Protein AF-A0A958TNL3-F1 (afdb_monomer_lite)

Sequence (323 aa):
KEVFKDEAEKVKLPSFHIKSTPSLIEEETLVPLTKGLLLKGFELDKQDSTIDLTRTASKMAAVDLTEGRKNEFTPEYKYVDNHVREKFAEYIATLSAEGKVNQVAGRLAAHIRKVDDISHKQIERYIRKILSPLSSEKLTDISAYEGFYAGLIKKKISDLADAYAIDEFSKSLDKGTIVCEPSFSFPVKIQPKNTYQGITKNLYVEEGEMNGFERRVINEVANLDSVVFWHRNLERGKGFLLNGFLNHYPDFIVKMKNGMIVLIETKGDDRDGSDSKKKLKLGKIWQAKAGESKYRYFMVYESDRLEEARTVAELVDILKDMK

pLDDT: mean 88.73, std 13.66, range [30.53, 98.81]

Structure (mmCIF, N/CA/C/O backbone):
data_AF-A0A958TNL3-F1
#
_entry.id   AF-A0A958TNL3-F1
#
loop_
_atom_site.group_PDB
_atom_site.id
_atom_site.type_symbol
_atom_site.label_atom_id
_atom_site.label_alt_id
_atom_site.label_comp_id
_atom_site.label_asym_id
_atom_site.label_entity_id
_atom_site.label_seq_id
_atom_site.pdbx_PDB_ins_code
_atom_site.Cartn_x
_atom_site.Cartn_y
_atom_site.Cartn_z
_atom_site.occupancy
_atom_site.B_iso_or_e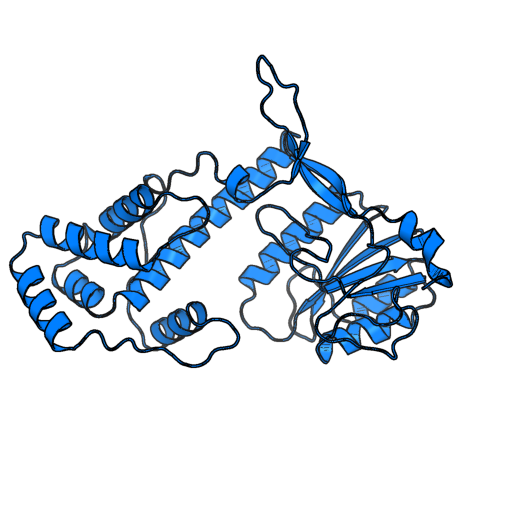quiv
_atom_site.auth_seq_id
_atom_site.auth_comp_id
_atom_site.auth_asym_id
_atom_site.auth_atom_id
_atom_site.pdbx_PDB_model_num
ATOM 1 N N . LYS A 1 1 ? -18.083 -12.191 18.489 1.00 89.56 1 LYS A N 1
ATOM 2 C CA . LYS A 1 1 ? -18.515 -12.772 19.785 1.00 89.56 1 LYS A CA 1
ATOM 3 C C . LYS A 1 1 ? -19.619 -11.885 20.330 1.00 89.56 1 LYS A C 1
ATOM 5 O O . LYS A 1 1 ? -19.517 -10.684 20.116 1.00 89.56 1 LYS A O 1
ATOM 10 N N . GLU A 1 2 ? -20.616 -12.428 21.030 1.00 90.75 2 GLU A N 1
ATOM 11 C CA . GLU A 1 2 ? -21.777 -11.624 21.456 1.00 90.75 2 GLU A CA 1
ATOM 12 C C . GLU A 1 2 ? -21.380 -10.426 22.332 1.00 90.75 2 GLU A C 1
ATOM 14 O O . GLU A 1 2 ? -21.838 -9.318 22.095 1.00 90.75 2 GLU A O 1
ATOM 19 N N . VAL A 1 3 ? -20.408 -10.612 23.233 1.00 95.50 3 VAL A N 1
ATOM 20 C CA . VAL A 1 3 ? -19.873 -9.559 24.122 1.00 95.50 3 VAL A CA 1
ATOM 21 C C . VAL A 1 3 ? -19.340 -8.307 23.404 1.00 95.50 3 VAL A C 1
ATOM 23 O O . VAL A 1 3 ? -19.280 -7.242 24.007 1.00 95.50 3 VAL A O 1
ATOM 26 N N . PHE A 1 4 ? -18.956 -8.407 22.128 1.00 96.38 4 PHE A N 1
ATOM 27 C CA . PHE A 1 4 ? -18.402 -7.284 21.359 1.00 96.38 4 PHE A CA 1
ATOM 28 C C . PHE A 1 4 ? -19.319 -6.802 20.237 1.00 96.38 4 PHE A C 1
ATOM 30 O O . PHE A 1 4 ? -18.938 -5.896 19.501 1.00 96.38 4 PHE A O 1
ATOM 37 N N . LYS A 1 5 ? -20.497 -7.410 20.070 1.00 94.38 5 LYS A N 1
ATOM 38 C CA . LYS A 1 5 ? -21.361 -7.186 18.909 1.00 94.38 5 LYS A CA 1
ATOM 39 C C . LYS A 1 5 ? -21.797 -5.725 18.790 1.00 94.38 5 LYS A C 1
ATOM 41 O O . LYS A 1 5 ? -21.520 -5.103 17.769 1.00 94.38 5 LYS A O 1
ATOM 46 N N . ASP A 1 6 ? -22.355 -5.163 19.860 1.00 95.31 6 ASP A N 1
ATOM 47 C CA . ASP A 1 6 ? -22.842 -3.779 19.880 1.00 95.31 6 ASP A CA 1
ATOM 48 C C . ASP A 1 6 ? -21.721 -2.766 19.611 1.00 95.31 6 ASP A C 1
ATOM 50 O O . ASP A 1 6 ? -21.916 -1.773 18.913 1.00 95.31 6 ASP A O 1
ATOM 54 N N . GLU A 1 7 ? -20.523 -3.011 20.148 1.00 96.06 7 GLU A N 1
ATOM 55 C CA . GLU A 1 7 ? -19.366 -2.149 19.901 1.00 96.06 7 GLU A CA 1
ATOM 56 C C . GLU A 1 7 ? -18.844 -2.293 18.469 1.00 96.06 7 GLU A C 1
ATOM 58 O O . GLU A 1 7 ? -18.491 -1.291 17.850 1.00 96.06 7 GLU A O 1
ATOM 63 N N . ALA A 1 8 ? -18.825 -3.507 17.915 1.00 96.94 8 ALA A N 1
ATOM 64 C CA . ALA A 1 8 ? -18.362 -3.768 16.556 1.00 96.94 8 ALA A CA 1
ATOM 65 C C . ALA A 1 8 ? -19.299 -3.183 15.486 1.00 96.94 8 ALA A C 1
ATOM 67 O O . ALA A 1 8 ? -18.814 -2.645 14.493 1.00 96.94 8 ALA A O 1
ATOM 68 N N . GLU A 1 9 ? -20.619 -3.223 15.692 1.00 96.00 9 GLU A N 1
ATOM 69 C CA . GLU A 1 9 ? -21.611 -2.668 14.756 1.00 96.00 9 GLU A CA 1
ATOM 70 C C . GLU A 1 9 ? -21.495 -1.141 14.596 1.00 96.00 9 GLU A C 1
ATOM 72 O O . GLU A 1 9 ? -21.766 -0.597 13.519 1.00 96.00 9 GLU A O 1
ATOM 77 N N . LYS A 1 10 ? -21.026 -0.449 15.643 1.00 95.44 10 LYS A N 1
ATOM 78 C CA . LYS A 1 10 ? -20.763 1.000 15.634 1.00 95.44 10 LYS A CA 1
ATOM 79 C C . LYS A 1 10 ? -19.488 1.370 14.874 1.00 95.44 10 LYS A C 1
ATOM 81 O O . LYS A 1 10 ? -19.317 2.533 14.507 1.00 95.44 10 LYS A O 1
ATOM 86 N N . VAL A 1 11 ? -18.571 0.424 14.655 1.00 97.25 11 VAL A N 1
ATOM 87 C CA . VAL A 1 11 ? -17.311 0.702 13.959 1.00 97.25 11 VAL A CA 1
ATOM 88 C C . VAL A 1 11 ? -17.557 0.804 12.460 1.00 97.25 11 VAL A C 1
ATOM 90 O O . VAL A 1 11 ? -18.006 -0.144 11.817 1.00 97.25 11 VAL A O 1
ATOM 93 N N . LYS A 1 12 ? -17.190 1.954 11.891 1.00 96.69 12 LYS A N 1
ATOM 94 C CA . LYS A 1 12 ? -17.112 2.160 10.445 1.00 96.69 12 LYS A CA 1
ATOM 95 C C . LYS A 1 12 ? -15.708 2.616 10.091 1.00 96.69 12 LYS A C 1
ATOM 97 O O . LYS A 1 12 ? -15.297 3.686 10.516 1.00 96.69 12 LYS A O 1
ATOM 102 N N . LEU A 1 13 ? -14.967 1.815 9.336 1.00 98.12 13 LEU A N 1
ATOM 103 C CA . LEU A 1 13 ? -13.640 2.212 8.870 1.00 98.12 13 LEU A CA 1
ATOM 104 C C . LEU A 1 13 ? -13.778 2.997 7.559 1.00 98.12 13 LEU A C 1
ATOM 106 O O . LEU A 1 13 ? -14.446 2.511 6.639 1.00 98.12 13 LEU A O 1
ATOM 110 N N . PRO A 1 14 ? -13.193 4.202 7.464 1.00 98.00 14 PRO A N 1
ATOM 111 C CA . PRO A 1 14 ? -13.255 4.992 6.248 1.00 98.00 14 PRO A CA 1
ATOM 112 C C . PRO A 1 14 ? -12.195 4.578 5.232 1.00 98.00 14 PRO A C 1
ATOM 114 O O . PRO A 1 14 ? -11.104 4.155 5.603 1.00 98.00 14 PRO A O 1
ATOM 117 N N . SER A 1 15 ? -12.496 4.740 3.950 1.00 97.62 15 SER A N 1
ATOM 118 C CA . SER A 1 15 ? -11.555 4.535 2.848 1.00 97.62 15 SER A CA 1
ATOM 119 C C . SER A 1 15 ? -11.653 5.683 1.843 1.00 97.62 15 SER A C 1
ATOM 121 O O . SER A 1 15 ? -12.611 6.462 1.846 1.00 97.62 15 SER A O 1
ATOM 123 N N . PHE A 1 16 ? -10.660 5.811 0.966 1.00 98.50 16 PHE A N 1
ATOM 124 C CA . PHE A 1 16 ? -10.631 6.901 -0.001 1.00 98.50 16 PHE A CA 1
ATOM 125 C C . PHE A 1 16 ? -11.584 6.642 -1.167 1.00 98.50 16 PHE A C 1
ATOM 127 O O . PHE A 1 16 ? -11.605 5.557 -1.751 1.00 98.50 16 PHE A O 1
ATOM 134 N N . HIS A 1 17 ? -12.345 7.664 -1.529 1.00 97.81 17 HIS A N 1
ATOM 135 C CA . HIS A 1 17 ? -13.248 7.678 -2.670 1.00 97.81 17 HIS A CA 1
ATOM 136 C C . HIS A 1 17 ? -12.925 8.883 -3.538 1.00 97.81 17 HIS A C 1
ATOM 138 O O . HIS A 1 17 ? -12.464 9.904 -3.033 1.00 97.81 17 HIS A O 1
ATOM 144 N N . ILE A 1 18 ? -13.158 8.764 -4.837 1.00 95.75 18 ILE A N 1
ATOM 145 C CA . ILE A 1 18 ? -13.022 9.867 -5.782 1.00 95.75 18 ILE A CA 1
ATOM 146 C C . ILE A 1 18 ? -14.398 10.238 -6.319 1.00 95.75 18 ILE A C 1
ATOM 148 O O . ILE A 1 18 ? -15.233 9.366 -6.564 1.00 95.75 18 ILE A O 1
ATOM 152 N N . LYS A 1 19 ? -14.628 11.536 -6.486 1.00 93.06 19 LYS A N 1
ATOM 153 C CA . LYS A 1 19 ? -15.828 12.071 -7.124 1.00 93.06 19 LYS A CA 1
ATOM 154 C C . LYS A 1 19 ? -15.839 11.697 -8.604 1.00 93.06 19 LYS A C 1
ATOM 156 O O . LYS A 1 19 ? -14.860 11.940 -9.316 1.00 93.06 19 LYS A O 1
ATOM 161 N N . SER A 1 20 ? -16.914 11.063 -9.062 1.00 85.38 20 SER A N 1
ATOM 162 C CA . SER A 1 20 ? -17.119 10.782 -10.479 1.00 85.38 20 SER A CA 1
ATOM 163 C C . SER A 1 20 ? -17.303 12.090 -11.243 1.00 85.38 20 SER A C 1
ATOM 165 O O . SER A 1 20 ? -17.782 13.085 -10.710 1.00 85.38 20 SER A O 1
ATOM 167 N N . THR A 1 21 ? -16.922 12.108 -12.517 1.00 78.12 21 THR A N 1
ATOM 168 C CA . THR A 1 21 ? -17.261 13.246 -13.372 1.00 78.12 21 THR A CA 1
ATOM 169 C C . THR A 1 21 ? -18.768 13.209 -13.637 1.00 78.12 21 THR A C 1
ATOM 171 O O . THR A 1 21 ? -19.232 12.190 -14.156 1.00 78.12 21 THR A O 1
ATOM 174 N N . PRO A 1 22 ? -19.533 14.261 -13.299 1.00 77.06 22 PRO A N 1
ATOM 175 C CA . PRO A 1 22 ? -20.956 14.300 -13.605 1.00 77.06 22 PRO A CA 1
ATOM 176 C C . PRO A 1 22 ? -21.161 14.288 -15.122 1.00 77.06 22 PRO A C 1
ATOM 178 O O . PRO A 1 22 ? -20.356 14.834 -15.883 1.00 77.06 22 PRO A O 1
ATOM 181 N N . SER A 1 23 ? -22.243 13.663 -15.570 1.00 76.75 23 SER A N 1
ATOM 182 C CA . SER A 1 23 ? -22.656 13.657 -16.972 1.00 76.75 23 SER A CA 1
ATOM 183 C C . SER A 1 23 ? -24.061 14.242 -17.114 1.00 76.75 23 SER A C 1
ATOM 185 O O . SER A 1 23 ? -24.721 14.552 -16.129 1.00 76.75 23 SER A O 1
ATOM 187 N N . LEU A 1 24 ? -24.545 14.385 -18.350 1.00 78.44 24 LEU A N 1
ATOM 188 C CA . LEU A 1 24 ? -25.920 14.831 -18.618 1.00 78.44 24 LEU A CA 1
ATOM 189 C C . LEU A 1 24 ? -26.991 13.894 -18.024 1.00 78.44 24 LEU A C 1
ATOM 191 O O . LEU A 1 24 ? -28.149 14.291 -17.943 1.00 78.44 24 LEU A O 1
ATOM 195 N N . ILE A 1 25 ? -26.621 12.659 -17.665 1.00 81.94 25 ILE A N 1
ATOM 196 C CA . ILE A 1 25 ? -27.543 11.591 -17.247 1.00 81.94 25 ILE A CA 1
ATOM 197 C C . ILE A 1 25 ? -27.256 11.122 -15.809 1.00 81.94 25 ILE A C 1
ATOM 199 O O . ILE A 1 25 ? -28.165 10.656 -15.130 1.00 81.94 25 ILE A O 1
ATOM 203 N N . GLU A 1 26 ? -26.018 11.259 -15.328 1.00 76.12 26 GLU A N 1
ATOM 204 C CA . GLU A 1 26 ? -25.590 10.777 -14.010 1.00 76.12 26 GLU A CA 1
ATOM 205 C C . GLU A 1 26 ? -25.019 11.916 -13.165 1.00 76.12 26 GLU A C 1
ATOM 207 O O . GLU A 1 26 ? -24.109 12.633 -13.596 1.00 76.12 26 GLU A O 1
ATOM 212 N N . GLU A 1 27 ? -25.537 12.049 -11.945 1.00 82.12 27 GLU A N 1
ATOM 213 C CA . GLU A 1 27 ? -25.019 12.973 -10.938 1.00 82.12 27 GLU A CA 1
ATOM 214 C C . GLU A 1 27 ? -23.630 12.540 -10.432 1.00 82.12 27 GLU A C 1
ATOM 216 O O . GLU A 1 27 ? -23.196 11.397 -10.602 1.00 82.12 27 GLU A O 1
ATOM 221 N N . GLU A 1 28 ? -22.906 13.471 -9.806 1.00 84.56 28 GLU A N 1
ATOM 222 C CA . GLU A 1 28 ? -21.629 13.169 -9.157 1.00 84.56 28 GLU A CA 1
ATOM 223 C C . GLU A 1 28 ? -21.843 12.148 -8.028 1.00 84.56 28 GLU A C 1
ATOM 225 O O . GLU A 1 28 ? -22.637 12.355 -7.112 1.00 84.56 28 GLU A O 1
ATOM 230 N N . THR A 1 29 ? -21.103 11.043 -8.079 1.00 89.75 29 THR A N 1
ATOM 231 C CA . THR A 1 29 ? -21.119 9.988 -7.064 1.00 89.75 29 THR A CA 1
ATOM 232 C C . THR A 1 29 ? -19.714 9.729 -6.542 1.00 89.75 29 THR A C 1
ATOM 234 O O . THR A 1 29 ? -18.711 10.056 -7.178 1.00 89.75 29 THR A O 1
ATOM 237 N N . LEU A 1 30 ? -19.622 9.129 -5.358 1.00 93.25 30 LEU A N 1
ATOM 238 C CA . LEU A 1 30 ? -18.351 8.697 -4.791 1.00 93.25 30 LEU A CA 1
ATOM 239 C C . LEU A 1 30 ? -18.073 7.253 -5.187 1.00 93.25 30 LEU A C 1
ATOM 241 O O . LEU A 1 30 ? -18.811 6.343 -4.811 1.00 93.25 30 LEU A O 1
ATOM 245 N N . VAL A 1 31 ? -16.973 7.036 -5.904 1.00 94.31 31 VAL A N 1
ATOM 246 C CA . VAL A 1 31 ? -16.512 5.693 -6.270 1.00 94.31 31 VAL A CA 1
ATOM 247 C C . VAL A 1 31 ? -15.247 5.332 -5.490 1.00 94.31 31 VAL A C 1
ATOM 249 O O . VAL A 1 31 ? -14.398 6.205 -5.282 1.00 94.31 31 VAL A O 1
ATOM 252 N N . PRO A 1 32 ? -15.073 4.069 -5.047 1.00 95.69 32 PRO A N 1
ATOM 253 C CA . PRO A 1 32 ? -13.859 3.651 -4.355 1.00 95.69 32 PRO A CA 1
ATOM 254 C C . PRO A 1 32 ? -12.614 3.958 -5.186 1.00 95.69 32 PRO A C 1
ATOM 256 O O . PRO A 1 32 ? -12.517 3.582 -6.357 1.00 95.69 32 PRO A O 1
ATOM 259 N N . LEU A 1 33 ? -11.646 4.641 -4.576 1.00 96.75 33 LEU A N 1
ATOM 260 C CA . LEU A 1 33 ? -10.418 5.008 -5.262 1.00 96.75 33 LEU A CA 1
ATOM 261 C C . LEU A 1 33 ? -9.609 3.755 -5.623 1.00 96.75 33 LEU A C 1
ATOM 263 O O . LEU A 1 33 ? -9.364 2.888 -4.780 1.00 96.75 33 LEU A O 1
ATOM 267 N N . THR A 1 34 ? -9.136 3.703 -6.866 1.00 94.50 34 THR A N 1
ATOM 268 C CA . THR A 1 34 ? -8.166 2.714 -7.338 1.00 94.50 34 THR A CA 1
ATOM 269 C C . THR A 1 34 ? -6.950 3.425 -7.920 1.00 94.50 34 THR A C 1
ATOM 271 O O . THR A 1 34 ? -7.056 4.544 -8.426 1.00 94.50 34 THR A O 1
ATOM 274 N N . LYS A 1 35 ? -5.788 2.762 -7.905 1.00 92.75 35 LYS A N 1
ATOM 275 C CA . LYS A 1 35 ? -4.565 3.305 -8.516 1.00 92.75 35 LYS A CA 1
ATOM 276 C C . LYS A 1 35 ? -4.758 3.629 -10.004 1.00 92.75 35 LYS A C 1
ATOM 278 O O . LYS A 1 35 ? -4.252 4.639 -10.473 1.00 92.75 35 LYS A O 1
ATOM 283 N N . GLY A 1 36 ? -5.559 2.841 -10.723 1.00 92.62 36 GLY A N 1
ATOM 284 C CA . GLY A 1 36 ? -5.917 3.106 -12.119 1.00 92.62 36 GLY A CA 1
ATOM 285 C C . GLY A 1 36 ? -6.557 4.475 -12.348 1.00 92.62 36 GLY A C 1
ATOM 286 O O . GLY A 1 36 ? -6.238 5.157 -13.319 1.00 92.62 36 GLY A O 1
ATOM 287 N N . LEU A 1 37 ? -7.406 4.927 -11.418 1.00 93.62 37 LEU A N 1
ATOM 288 C CA . L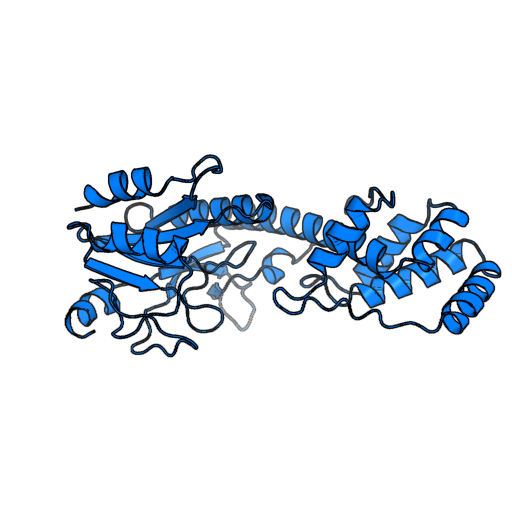EU A 1 37 ? -8.021 6.257 -11.488 1.00 93.62 37 LEU A CA 1
ATOM 289 C C . LEU A 1 37 ? -6.990 7.379 -11.306 1.00 93.62 37 LEU A C 1
ATOM 291 O O . LEU A 1 37 ? -7.127 8.416 -11.946 1.00 93.62 37 LEU A O 1
ATOM 295 N N . LEU A 1 38 ? -5.951 7.152 -10.497 1.00 95.31 38 LEU A N 1
ATOM 296 C CA . LEU A 1 38 ? -4.838 8.090 -10.304 1.00 95.31 38 LEU A CA 1
ATOM 297 C C . LEU A 1 38 ? -3.872 8.122 -11.488 1.00 95.31 38 LEU A C 1
ATOM 299 O O . LEU A 1 38 ? -3.162 9.101 -11.656 1.00 95.31 38 LEU A O 1
ATOM 303 N N . LEU A 1 39 ? -3.833 7.067 -12.302 1.00 94.62 39 LEU A N 1
ATOM 304 C CA . LEU A 1 39 ? -2.994 6.992 -13.500 1.00 94.62 39 LEU A CA 1
ATOM 305 C C . LEU A 1 39 ? -3.691 7.553 -14.752 1.00 94.62 39 LEU A C 1
ATOM 307 O O . LEU A 1 39 ? -3.119 7.511 -15.844 1.00 94.62 39 LEU A O 1
ATOM 311 N N . LYS A 1 40 ? -4.909 8.101 -14.630 1.00 90.75 40 LYS A N 1
ATOM 312 C CA . LYS A 1 40 ? -5.575 8.799 -15.738 1.00 90.75 40 LYS A CA 1
ATOM 313 C C . LYS A 1 40 ? -4.735 10.009 -16.160 1.00 90.75 40 LYS A C 1
ATOM 315 O O . LYS A 1 40 ? -4.600 10.963 -15.409 1.00 90.75 40 LYS A O 1
ATOM 320 N N . GLY A 1 41 ? -4.198 9.967 -17.379 1.00 89.44 41 GLY A N 1
ATOM 321 C CA . GLY A 1 41 ? -3.303 11.006 -17.904 1.00 89.44 41 GLY A CA 1
ATOM 322 C C . GLY A 1 41 ? -1.812 10.710 -17.720 1.00 89.44 41 GLY A C 1
ATOM 323 O O . GLY A 1 41 ? -0.984 11.496 -18.174 1.00 89.44 41 GLY A O 1
ATOM 324 N N . PHE A 1 42 ? -1.446 9.570 -17.125 1.00 94.94 42 PHE A N 1
ATOM 325 C CA . PHE A 1 42 ? -0.055 9.134 -17.085 1.00 94.94 42 PHE A CA 1
ATOM 326 C C . PHE A 1 42 ? 0.436 8.757 -18.492 1.00 94.94 42 PHE A C 1
ATOM 328 O O . PHE A 1 42 ? 0.006 7.773 -19.100 1.00 94.94 42 PHE A O 1
ATOM 335 N N . GLU A 1 43 ? 1.369 9.547 -19.016 1.00 93.62 43 GLU A N 1
ATOM 336 C CA . GLU A 1 43 ? 1.974 9.334 -20.328 1.00 93.62 43 GLU A CA 1
ATOM 337 C C . GLU A 1 43 ? 3.410 8.838 -20.175 1.00 93.62 43 GLU A C 1
ATOM 339 O O . GLU A 1 43 ? 4.332 9.626 -19.946 1.00 93.62 43 GLU A O 1
ATOM 344 N N . LEU A 1 44 ? 3.601 7.525 -20.339 1.00 93.94 44 LEU A N 1
ATOM 345 C CA . LEU A 1 44 ? 4.906 6.879 -20.174 1.00 93.94 44 LEU A CA 1
ATOM 346 C C . LEU A 1 44 ? 5.973 7.430 -21.143 1.00 93.94 44 LEU A C 1
ATOM 348 O O . LEU A 1 44 ? 7.124 7.607 -20.759 1.00 93.94 44 LEU A O 1
ATOM 352 N N . ASP A 1 45 ? 5.589 7.783 -22.373 1.00 90.88 45 ASP A N 1
ATOM 353 C CA . ASP A 1 45 ? 6.508 8.314 -23.396 1.00 90.88 45 ASP A CA 1
ATOM 354 C C . ASP A 1 45 ? 7.172 9.646 -22.983 1.00 90.88 45 ASP A C 1
ATOM 356 O O . ASP A 1 45 ? 8.301 9.945 -23.396 1.00 90.88 45 ASP A O 1
ATOM 360 N N . LYS A 1 46 ? 6.488 10.429 -22.135 1.00 93.06 46 LYS A N 1
ATOM 361 C CA . LYS A 1 46 ? 6.968 11.717 -21.607 1.00 93.06 46 LYS A CA 1
ATOM 362 C C . LYS A 1 46 ? 7.847 11.568 -20.366 1.00 93.06 46 LYS A C 1
ATOM 364 O O . LYS A 1 46 ? 8.425 12.554 -19.920 1.00 93.06 46 LYS A O 1
ATOM 369 N N . GLN A 1 47 ? 7.964 10.362 -19.816 1.00 95.12 47 GLN A N 1
ATOM 370 C CA . GLN A 1 47 ? 8.773 10.112 -18.630 1.00 95.12 47 GLN A CA 1
ATOM 371 C C . GLN A 1 47 ? 10.258 9.946 -18.975 1.00 95.12 47 GLN A C 1
ATOM 373 O O . GLN A 1 47 ? 10.643 9.689 -20.127 1.00 95.12 47 GLN A O 1
ATOM 378 N N . ASP A 1 48 ? 11.091 10.069 -17.941 1.00 94.94 48 ASP A N 1
ATOM 379 C CA . ASP A 1 48 ? 12.515 9.757 -18.010 1.00 94.94 48 ASP A CA 1
ATOM 380 C C . ASP A 1 48 ? 12.725 8.307 -18.466 1.00 94.94 48 ASP A C 1
ATOM 382 O O . ASP A 1 48 ? 12.150 7.379 -17.899 1.00 94.94 48 ASP A O 1
ATOM 386 N N . SER A 1 49 ? 13.557 8.119 -19.488 1.00 94.06 49 SER A N 1
ATOM 387 C CA . SER A 1 49 ? 13.923 6.813 -20.052 1.00 94.06 49 SER A CA 1
ATOM 388 C C . SER A 1 49 ? 15.341 6.383 -19.677 1.00 94.06 49 SER A C 1
ATOM 390 O O . SER A 1 49 ? 15.852 5.409 -20.224 1.00 94.06 49 SER A O 1
ATOM 392 N N . THR A 1 50 ? 15.993 7.095 -18.758 1.00 94.31 50 THR A N 1
ATOM 393 C CA . THR A 1 50 ? 17.331 6.743 -18.286 1.00 94.31 50 THR A CA 1
ATOM 394 C C . THR A 1 50 ? 17.251 5.549 -17.337 1.00 94.31 50 THR A C 1
ATOM 396 O O . THR A 1 50 ? 16.541 5.572 -16.322 1.00 94.31 50 THR A O 1
ATOM 399 N N . ILE A 1 51 ? 17.979 4.483 -17.670 1.00 94.19 51 ILE A N 1
ATOM 400 C CA . ILE A 1 51 ? 18.013 3.240 -16.899 1.00 94.19 51 ILE A CA 1
ATOM 401 C C . ILE A 1 51 ? 19.404 2.599 -16.959 1.00 94.19 51 ILE A C 1
ATOM 403 O O . ILE A 1 51 ? 20.031 2.529 -18.014 1.00 94.19 51 ILE A O 1
ATOM 407 N N . ASP A 1 52 ? 19.882 2.118 -15.811 1.00 92.62 52 ASP A N 1
ATOM 408 C CA . ASP A 1 52 ? 21.136 1.373 -15.716 1.00 92.62 52 ASP A CA 1
ATOM 409 C C . ASP A 1 52 ? 20.922 -0.094 -16.125 1.00 92.62 52 ASP A C 1
ATOM 411 O O . ASP A 1 52 ? 20.418 -0.915 -15.354 1.00 92.62 52 ASP A O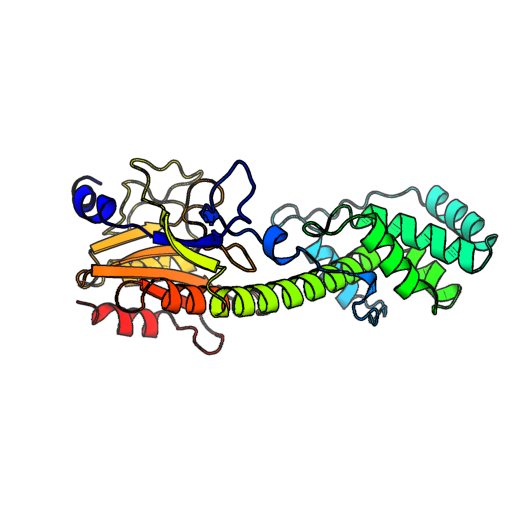 1
ATOM 415 N N . LEU A 1 53 ? 21.343 -0.414 -17.350 1.00 92.38 53 LEU A N 1
ATOM 416 C CA . LEU A 1 53 ? 21.258 -1.746 -17.959 1.00 92.38 53 LEU A CA 1
ATOM 417 C C . LEU A 1 53 ? 22.498 -2.618 -17.683 1.00 92.38 53 LEU A C 1
ATOM 419 O O . LEU A 1 53 ? 22.725 -3.626 -18.368 1.00 92.38 53 LEU A O 1
ATOM 423 N N . THR A 1 54 ? 23.325 -2.253 -16.701 1.00 90.12 54 THR A N 1
ATOM 424 C CA . THR A 1 54 ? 24.477 -3.061 -16.287 1.00 90.12 54 THR A CA 1
ATOM 425 C C . THR A 1 54 ? 24.000 -4.375 -15.677 1.00 90.12 54 THR A C 1
ATOM 427 O O . THR A 1 54 ? 23.222 -4.382 -14.718 1.00 90.12 54 THR A O 1
ATOM 430 N N . ARG A 1 55 ? 24.492 -5.491 -16.222 1.00 88.25 55 ARG A N 1
ATOM 431 C CA . ARG A 1 55 ? 24.181 -6.845 -15.758 1.00 88.25 55 ARG A CA 1
ATOM 432 C C . ARG A 1 55 ? 25.252 -7.310 -14.780 1.00 88.25 55 ARG A C 1
ATOM 434 O O . ARG A 1 55 ? 26.404 -7.489 -15.156 1.00 88.25 55 ARG A O 1
ATOM 441 N N . THR A 1 56 ? 24.860 -7.510 -13.527 1.00 85.81 56 THR A N 1
ATOM 442 C CA . THR A 1 56 ? 25.698 -8.113 -12.482 1.00 85.81 56 THR A CA 1
ATOM 443 C C . THR A 1 56 ? 24.977 -9.324 -11.906 1.00 85.81 56 THR A C 1
ATOM 445 O O . THR A 1 56 ? 23.745 -9.362 -11.902 1.00 85.81 56 THR A O 1
ATOM 448 N N . ALA A 1 57 ? 25.721 -10.294 -11.368 1.00 79.88 57 ALA A N 1
ATOM 449 C CA . ALA A 1 57 ? 25.127 -11.468 -10.722 1.00 79.88 57 ALA A CA 1
ATOM 450 C C . ALA A 1 57 ? 24.146 -11.077 -9.599 1.00 79.88 57 ALA A C 1
ATOM 452 O O . ALA A 1 57 ? 23.069 -11.653 -9.485 1.00 79.88 57 ALA A O 1
ATOM 453 N N . SER A 1 58 ? 24.476 -10.035 -8.826 1.00 78.81 58 SER A N 1
ATOM 454 C CA . SER A 1 58 ? 23.614 -9.507 -7.763 1.00 78.81 58 SER A CA 1
ATOM 455 C C . SER A 1 58 ? 22.284 -8.954 -8.281 1.00 78.81 58 SER A C 1
ATOM 457 O O . SER A 1 58 ? 21.241 -9.232 -7.695 1.00 78.81 58 SER A O 1
ATOM 459 N N . LYS A 1 59 ? 22.291 -8.200 -9.388 1.00 79.62 59 LYS A N 1
ATOM 460 C CA . LYS A 1 59 ? 21.063 -7.666 -9.990 1.00 79.62 59 LYS A CA 1
ATOM 461 C C . LYS A 1 59 ? 20.224 -8.761 -10.637 1.00 79.62 59 LYS A C 1
ATOM 463 O O . LYS A 1 59 ? 19.005 -8.702 -10.539 1.00 79.62 59 LYS A O 1
ATOM 468 N N . MET A 1 60 ? 20.861 -9.740 -11.280 1.00 78.31 60 MET A N 1
ATOM 469 C CA . MET A 1 60 ? 20.156 -10.887 -11.858 1.00 78.31 60 MET A CA 1
ATOM 470 C C . MET A 1 60 ? 19.406 -11.657 -10.769 1.00 78.31 60 MET A C 1
ATOM 472 O O . MET A 1 60 ? 18.192 -11.797 -10.859 1.00 78.31 60 MET A O 1
ATOM 476 N N . ALA A 1 61 ? 20.093 -11.995 -9.673 1.00 74.75 61 ALA A N 1
ATOM 477 C CA . ALA A 1 61 ? 19.468 -12.637 -8.519 1.00 74.75 61 ALA A CA 1
ATOM 478 C C . ALA A 1 61 ? 18.322 -11.797 -7.921 1.00 74.75 61 ALA A C 1
ATOM 480 O O . ALA A 1 61 ? 17.280 -12.338 -7.563 1.00 74.75 61 ALA A O 1
ATOM 481 N N . ALA A 1 62 ? 18.485 -10.471 -7.833 1.00 76.06 62 ALA A N 1
ATOM 482 C CA . ALA A 1 62 ? 17.439 -9.584 -7.326 1.00 76.06 62 ALA A CA 1
ATOM 483 C C . ALA A 1 62 ? 16.178 -9.577 -8.209 1.00 76.06 62 ALA A C 1
ATOM 485 O O . ALA A 1 62 ? 15.073 -9.598 -7.677 1.00 76.06 62 ALA A O 1
ATOM 486 N N . VAL A 1 63 ? 16.323 -9.565 -9.538 1.00 75.44 63 VAL A N 1
ATOM 487 C CA . VAL A 1 63 ? 15.176 -9.612 -10.461 1.00 75.44 63 VAL A CA 1
ATOM 488 C C . VAL A 1 63 ? 14.480 -10.972 -10.399 1.00 75.44 63 VAL A C 1
ATOM 490 O O . VAL A 1 63 ? 13.253 -11.013 -10.299 1.00 75.44 63 VAL A O 1
ATOM 493 N N . ASP A 1 64 ? 15.240 -12.067 -10.353 1.00 68.12 64 ASP A N 1
ATOM 494 C CA . ASP A 1 64 ? 14.683 -13.422 -10.266 1.00 68.12 64 ASP A CA 1
ATOM 495 C C . ASP A 1 64 ? 13.829 -13.603 -8.996 1.00 68.12 64 ASP A C 1
ATOM 497 O O . ASP A 1 64 ? 12.731 -14.162 -9.048 1.00 68.12 64 ASP A O 1
ATOM 501 N N . LEU A 1 65 ? 14.274 -13.043 -7.862 1.00 64.88 65 LEU A N 1
ATOM 502 C CA . LEU A 1 65 ? 13.500 -13.030 -6.612 1.00 64.88 65 LEU A CA 1
ATOM 503 C C . LEU A 1 65 ? 12.188 -12.234 -6.717 1.00 64.88 65 LEU A C 1
ATOM 505 O O . LEU A 1 65 ? 11.232 -12.549 -6.013 1.00 64.88 65 LEU A O 1
ATOM 509 N N . THR A 1 66 ? 12.127 -11.206 -7.569 1.00 61.38 66 THR A N 1
ATOM 510 C CA . THR A 1 66 ? 10.914 -10.389 -7.757 1.00 61.38 66 THR A CA 1
ATOM 511 C C . THR A 1 66 ? 9.907 -10.991 -8.738 1.00 61.38 66 THR A C 1
ATOM 513 O O . THR A 1 66 ? 8.717 -10.685 -8.640 1.00 61.38 66 THR A O 1
ATOM 516 N N . GLU A 1 67 ? 10.347 -11.840 -9.674 1.00 56.94 67 GLU A N 1
ATOM 517 C CA . GLU A 1 67 ? 9.457 -12.525 -10.624 1.00 56.94 67 GLU A CA 1
ATOM 518 C C . GLU A 1 67 ? 8.924 -13.867 -10.093 1.00 56.94 67 GLU A C 1
ATOM 520 O O . GLU A 1 67 ? 7.847 -14.306 -10.511 1.00 56.94 67 GLU A O 1
ATOM 525 N N . GLY A 1 68 ? 9.615 -14.489 -9.130 1.00 46.75 68 GLY A N 1
ATOM 526 C CA . GLY A 1 68 ? 9.116 -15.657 -8.407 1.00 46.75 68 GLY A CA 1
ATOM 527 C C . GLY A 1 68 ? 7.893 -15.316 -7.549 1.00 46.75 68 GLY A C 1
ATOM 528 O O . GLY A 1 68 ? 7.921 -14.413 -6.711 1.00 46.75 68 GLY A O 1
ATOM 529 N N . ARG A 1 69 ? 6.783 -16.047 -7.723 1.00 41.44 69 ARG A N 1
ATOM 530 C CA . ARG A 1 69 ? 5.650 -15.973 -6.787 1.00 41.44 69 ARG A CA 1
ATOM 531 C C . ARG A 1 69 ? 6.165 -16.318 -5.391 1.00 41.44 69 ARG A C 1
ATOM 533 O O . ARG A 1 69 ? 6.839 -17.329 -5.234 1.00 41.44 69 ARG A O 1
ATOM 540 N N . LYS A 1 70 ? 5.778 -15.520 -4.388 1.00 42.00 70 LYS A N 1
ATOM 541 C CA . LYS A 1 70 ? 6.199 -15.578 -2.970 1.00 42.00 70 LYS A CA 1
ATOM 542 C C . LYS A 1 70 ? 6.197 -16.959 -2.273 1.00 42.00 70 LYS A C 1
ATOM 544 O O . LYS A 1 70 ? 6.617 -17.000 -1.130 1.00 42.00 70 LYS A O 1
ATOM 549 N N . ASN A 1 71 ? 5.753 -18.054 -2.900 1.00 36.25 71 ASN A N 1
ATOM 550 C CA . ASN A 1 71 ? 5.757 -19.411 -2.332 1.00 36.25 71 ASN A CA 1
ATOM 551 C C . ASN A 1 71 ? 6.054 -20.551 -3.335 1.00 36.25 71 ASN A C 1
ATOM 553 O O . ASN A 1 71 ? 5.829 -21.713 -3.014 1.00 36.25 71 ASN A O 1
ATOM 557 N N . GLU A 1 72 ? 6.587 -20.265 -4.523 1.00 35.59 72 GLU A N 1
ATOM 558 C CA . GLU A 1 72 ? 7.083 -21.303 -5.441 1.00 35.59 72 GLU A CA 1
ATOM 559 C C . GLU A 1 72 ? 8.532 -20.967 -5.797 1.00 35.59 72 GLU A C 1
ATOM 561 O O . GLU A 1 72 ? 8.820 -20.334 -6.810 1.00 35.59 72 GLU A O 1
ATOM 566 N N . PHE A 1 73 ? 9.467 -21.367 -4.928 1.00 40.56 73 PHE A N 1
ATOM 567 C CA . PHE A 1 73 ? 10.890 -21.413 -5.270 1.00 40.56 73 PHE A CA 1
ATOM 568 C C . PHE A 1 73 ? 11.125 -22.579 -6.226 1.00 40.56 73 PHE A C 1
ATOM 570 O O . PHE A 1 73 ? 11.667 -23.626 -5.883 1.00 40.56 73 PHE A O 1
ATOM 577 N N . THR A 1 74 ? 10.683 -22.402 -7.458 1.00 30.53 74 THR A N 1
ATOM 578 C CA . THR A 1 74 ? 11.225 -23.140 -8.584 1.00 30.53 74 THR A CA 1
ATOM 579 C C . THR A 1 74 ? 11.356 -22.114 -9.692 1.00 30.53 74 THR A C 1
ATOM 581 O O . THR A 1 74 ? 10.340 -21.698 -10.248 1.00 30.53 74 THR A O 1
ATOM 584 N N . PRO A 1 75 ? 12.573 -21.626 -9.987 1.00 37.38 75 PRO A N 1
ATOM 585 C CA . PRO A 1 75 ? 12.783 -20.927 -11.234 1.00 37.38 75 PRO A CA 1
ATOM 586 C C . PRO A 1 75 ? 12.407 -21.921 -12.331 1.00 37.38 75 PRO A C 1
ATOM 588 O O . PRO A 1 75 ? 13.158 -22.854 -12.618 1.00 37.38 75 PRO A O 1
ATOM 591 N N . GLU A 1 76 ? 11.211 -21.778 -12.907 1.00 31.30 76 GLU A N 1
ATOM 592 C CA . GLU A 1 76 ? 10.899 -22.405 -14.180 1.00 31.30 76 GLU A CA 1
ATOM 593 C C . GLU A 1 76 ? 11.799 -21.718 -15.203 1.00 31.30 76 GLU A C 1
ATOM 595 O O . GLU A 1 76 ? 11.417 -20.766 -15.885 1.00 31.30 76 GLU A O 1
ATOM 600 N N . TYR A 1 77 ? 13.029 -22.220 -15.316 1.00 38.56 77 TYR A N 1
ATOM 601 C CA . TYR A 1 77 ? 13.774 -22.141 -16.550 1.00 38.56 77 TYR A CA 1
ATOM 602 C C . TYR A 1 77 ? 12.910 -22.858 -17.581 1.00 38.56 77 TYR A C 1
ATOM 604 O O . TYR A 1 77 ? 13.065 -24.051 -17.835 1.00 38.56 77 TYR A O 1
ATOM 612 N N . LYS A 1 78 ? 11.968 -22.137 -18.195 1.00 36.22 78 LYS A N 1
ATOM 613 C CA . LYS A 1 78 ? 11.551 -22.500 -19.537 1.00 36.22 78 LYS A CA 1
ATOM 614 C C . LYS A 1 78 ? 12.824 -22.405 -20.350 1.00 36.22 78 LYS A C 1
ATOM 616 O O . LYS A 1 78 ? 13.258 -21.316 -20.726 1.00 36.22 78 LYS A O 1
ATOM 621 N N . TYR A 1 79 ? 13.455 -23.560 -20.537 1.00 39.88 79 TYR A N 1
ATOM 622 C CA . TYR A 1 79 ? 14.426 -23.790 -21.579 1.00 39.88 79 TYR A CA 1
ATOM 623 C C . TYR A 1 79 ? 13.698 -23.455 -22.876 1.00 39.88 79 TYR A C 1
ATOM 625 O O . TYR A 1 79 ? 13.051 -24.292 -23.495 1.00 39.88 79 TYR A O 1
ATOM 633 N N . VAL A 1 80 ? 13.730 -22.177 -23.252 1.00 50.94 80 VAL A N 1
ATOM 634 C CA . VAL A 1 80 ? 13.666 -21.828 -24.657 1.00 50.94 80 VAL A CA 1
ATOM 635 C C . VAL A 1 80 ? 14.847 -22.579 -25.238 1.00 50.94 80 VAL A C 1
ATOM 637 O O . VAL A 1 80 ? 15.984 -22.314 -24.842 1.00 50.94 80 VAL A O 1
ATOM 640 N N . ASP A 1 81 ? 14.536 -23.588 -26.046 1.00 57.44 81 ASP A N 1
ATOM 641 C CA . ASP A 1 81 ? 15.504 -24.460 -26.694 1.00 57.44 81 ASP A CA 1
ATOM 642 C C . ASP A 1 81 ? 16.679 -23.607 -27.197 1.00 57.44 81 ASP A C 1
ATOM 644 O O . ASP A 1 81 ? 16.467 -22.590 -27.869 1.00 57.44 81 ASP A O 1
ATOM 648 N N . ASN A 1 82 ? 17.908 -23.958 -26.806 1.00 60.03 82 ASN A N 1
ATOM 649 C CA . ASN A 1 82 ? 19.099 -23.183 -27.160 1.00 60.03 82 ASN A CA 1
ATOM 650 C C . ASN A 1 82 ? 19.197 -22.989 -28.682 1.00 60.03 82 ASN A C 1
ATOM 652 O O . ASN A 1 82 ? 19.605 -21.922 -29.133 1.00 60.03 82 ASN A O 1
ATOM 656 N N . HIS A 1 83 ? 18.678 -23.941 -29.464 1.00 60.72 83 HIS A N 1
ATOM 657 C CA . HIS A 1 83 ? 18.580 -23.848 -30.920 1.00 60.72 83 HIS A CA 1
ATOM 658 C C . HIS A 1 83 ? 17.672 -22.707 -31.405 1.00 60.72 83 HIS A C 1
ATOM 660 O O . HIS A 1 83 ? 17.948 -22.050 -32.407 1.00 60.72 83 HIS A O 1
ATOM 666 N N . VAL A 1 84 ? 16.578 -22.431 -30.689 1.00 64.75 84 VAL A N 1
ATOM 667 C CA . VAL A 1 84 ? 15.667 -21.314 -30.991 1.00 64.75 84 VAL A CA 1
ATOM 668 C C . VAL A 1 84 ? 16.324 -19.980 -30.643 1.00 64.75 84 VAL A C 1
ATOM 670 O O . VAL A 1 84 ? 16.136 -19.000 -31.363 1.00 64.75 84 VAL A O 1
ATOM 673 N N . ARG A 1 85 ? 17.122 -19.933 -29.569 1.00 64.75 85 ARG A N 1
ATOM 674 C CA . ARG A 1 85 ? 17.893 -18.737 -29.198 1.00 64.75 85 ARG A CA 1
ATOM 675 C C . ARG A 1 85 ? 18.988 -18.424 -30.213 1.00 64.75 85 ARG A C 1
ATOM 677 O O . ARG A 1 85 ? 19.096 -17.272 -30.620 1.00 64.75 85 ARG A O 1
ATOM 684 N N . GLU A 1 86 ? 19.748 -19.426 -30.645 1.00 68.19 86 GLU A N 1
ATOM 685 C CA . GLU A 1 86 ? 20.828 -19.270 -31.628 1.00 68.19 86 GLU A CA 1
ATOM 686 C C . GLU A 1 86 ? 20.290 -18.816 -32.987 1.00 68.19 86 GLU A C 1
ATOM 688 O O . GLU A 1 86 ? 20.700 -17.771 -33.488 1.00 68.19 86 GLU A O 1
ATOM 693 N N . LYS A 1 87 ? 19.269 -19.497 -33.524 1.00 71.75 87 LYS A N 1
ATOM 694 C CA . LYS A 1 87 ? 18.619 -19.082 -34.780 1.00 71.75 87 LYS A CA 1
ATOM 695 C C . LYS A 1 87 ? 18.013 -17.686 -34.711 1.00 71.75 87 LYS A C 1
ATOM 697 O O . LYS A 1 87 ? 17.996 -16.955 -35.701 1.00 71.75 87 LYS A O 1
ATOM 702 N N . PHE A 1 88 ? 17.490 -17.301 -33.550 1.00 69.56 88 PHE A N 1
ATOM 703 C CA . PHE A 1 88 ? 16.973 -15.954 -33.363 1.00 69.56 88 PHE A CA 1
ATOM 704 C C . PHE A 1 88 ? 18.095 -14.915 -33.304 1.00 69.56 88 PHE A C 1
ATOM 706 O O . PHE A 1 88 ? 17.958 -13.850 -33.901 1.00 69.56 88 PHE A O 1
ATOM 713 N N . ALA A 1 89 ? 19.207 -15.216 -32.633 1.00 70.44 89 ALA A N 1
ATOM 714 C CA . ALA A 1 89 ? 20.377 -14.344 -32.607 1.00 70.44 89 ALA A CA 1
ATOM 715 C C . ALA A 1 89 ? 20.947 -14.133 -34.021 1.00 70.44 89 ALA A C 1
ATOM 717 O O . ALA A 1 89 ? 21.235 -12.995 -34.396 1.00 70.44 89 ALA A O 1
ATOM 718 N N . GLU A 1 90 ? 21.017 -15.194 -34.830 1.00 74.81 90 GLU A N 1
ATOM 719 C CA . GLU A 1 90 ? 21.396 -15.127 -36.246 1.00 74.81 90 GLU A CA 1
ATOM 720 C C . GLU A 1 90 ? 20.434 -14.244 -37.053 1.00 74.81 90 GLU A C 1
ATOM 722 O O . GLU A 1 90 ? 20.876 -13.334 -37.752 1.00 74.81 90 GLU A O 1
ATOM 727 N N . TYR A 1 91 ? 19.117 -14.433 -36.907 1.00 77.81 91 TYR A N 1
ATOM 728 C CA . TYR A 1 91 ? 18.110 -13.593 -37.565 1.00 77.81 91 TYR A CA 1
ATOM 729 C C . TYR A 1 91 ? 18.242 -12.114 -37.176 1.00 77.81 91 TYR A C 1
ATOM 731 O O . TYR A 1 91 ? 18.311 -11.251 -38.051 1.00 77.81 91 TYR A O 1
ATOM 739 N N . ILE A 1 92 ? 18.343 -11.806 -35.880 1.00 72.38 92 ILE A N 1
ATOM 740 C CA . ILE A 1 92 ? 18.520 -10.433 -35.389 1.00 72.38 92 ILE A CA 1
ATOM 741 C C . ILE A 1 92 ? 19.798 -9.811 -35.950 1.00 72.38 92 ILE A C 1
ATOM 743 O O . ILE A 1 92 ? 19.780 -8.636 -36.317 1.00 72.38 92 ILE A O 1
ATOM 747 N N . ALA A 1 93 ? 20.889 -10.574 -36.069 1.00 74.69 93 ALA A N 1
ATOM 748 C CA . ALA A 1 93 ? 22.151 -10.079 -36.613 1.00 74.69 93 ALA A CA 1
ATOM 749 C C . ALA A 1 93 ? 22.015 -9.539 -38.051 1.00 74.69 93 ALA A C 1
ATOM 751 O O . ALA A 1 93 ? 22.717 -8.585 -38.388 1.00 74.69 93 ALA A O 1
ATOM 752 N N . THR A 1 94 ? 21.079 -10.076 -38.847 1.00 81.75 94 THR A N 1
ATOM 753 C CA . THR A 1 94 ? 20.806 -9.645 -40.235 1.00 81.75 94 THR A CA 1
ATOM 754 C C . THR A 1 94 ? 19.972 -8.366 -40.358 1.00 81.75 94 THR A C 1
ATOM 756 O O . THR A 1 94 ? 19.899 -7.782 -41.439 1.00 81.75 94 THR A O 1
ATOM 759 N N . LEU A 1 95 ? 19.337 -7.908 -39.275 1.00 83.25 95 LEU A N 1
ATOM 760 C CA . LEU A 1 95 ? 18.446 -6.749 -39.311 1.00 83.25 95 LEU A CA 1
ATOM 761 C C . LEU A 1 95 ? 19.212 -5.420 -39.284 1.00 83.25 95 LEU A C 1
ATOM 763 O O . LEU A 1 95 ? 20.306 -5.309 -38.722 1.00 83.25 95 LEU A O 1
ATOM 767 N N . SER A 1 96 ? 18.570 -4.372 -39.814 1.00 86.81 96 SER A N 1
ATOM 768 C CA . SER A 1 96 ? 19.004 -2.986 -39.606 1.00 86.81 96 SER A CA 1
ATOM 769 C C . SER A 1 96 ? 19.007 -2.630 -38.114 1.00 86.81 96 SER A C 1
ATOM 771 O O . SER A 1 96 ? 18.330 -3.274 -37.311 1.00 86.81 96 SER A O 1
ATOM 773 N N . ALA A 1 97 ? 19.730 -1.576 -37.727 1.00 83.94 97 ALA A N 1
ATOM 774 C CA . ALA A 1 97 ? 19.756 -1.114 -36.335 1.00 83.94 97 ALA A CA 1
ATOM 775 C C . ALA A 1 97 ? 18.339 -0.846 -35.786 1.00 83.94 97 ALA A C 1
ATOM 777 O O . ALA A 1 97 ? 17.994 -1.307 -34.699 1.00 83.94 97 ALA A O 1
ATOM 778 N N . GLU A 1 98 ? 17.490 -0.194 -36.582 1.00 88.31 98 GLU A N 1
ATOM 779 C CA . GLU A 1 98 ? 16.083 0.033 -36.248 1.00 88.31 98 GLU A CA 1
ATOM 780 C C . GLU A 1 98 ? 15.294 -1.285 -36.154 1.00 88.31 98 GLU A C 1
ATOM 782 O O . GLU A 1 98 ? 14.535 -1.496 -35.210 1.00 88.31 98 GLU A O 1
ATOM 787 N N . GLY A 1 99 ? 15.518 -2.220 -37.084 1.00 89.19 99 GLY A N 1
ATOM 788 C CA . GLY A 1 99 ? 14.896 -3.544 -37.060 1.00 89.19 99 GLY A CA 1
ATOM 789 C C . GLY A 1 99 ? 15.229 -4.332 -35.790 1.00 89.19 99 GLY A C 1
ATOM 790 O O . GLY A 1 99 ? 14.331 -4.923 -35.188 1.00 89.19 99 GLY A O 1
ATOM 791 N N . LYS A 1 100 ? 16.488 -4.283 -35.333 1.00 88.25 100 LYS A N 1
ATOM 792 C CA . LYS A 1 100 ? 16.932 -4.901 -34.072 1.00 88.25 100 LYS A CA 1
ATOM 793 C C . LYS A 1 100 ? 16.195 -4.304 -32.875 1.00 88.25 100 LYS A C 1
ATOM 795 O O . LYS A 1 100 ? 15.596 -5.049 -32.103 1.00 88.25 100 LYS A O 1
ATOM 800 N N . VAL A 1 101 ? 16.174 -2.974 -32.753 1.00 94.06 101 VAL A N 1
ATOM 801 C CA . VAL A 1 101 ? 15.457 -2.270 -31.673 1.00 94.06 101 VAL A CA 1
ATOM 802 C C . VAL A 1 101 ? 13.982 -2.663 -31.651 1.00 94.06 101 VAL A C 1
ATOM 804 O O . VAL A 1 101 ? 13.444 -2.997 -30.598 1.00 94.06 101 VAL A O 1
ATOM 807 N N . ASN A 1 102 ? 13.341 -2.681 -32.818 1.00 93.50 102 ASN A N 1
ATOM 808 C CA . ASN A 1 102 ? 11.923 -2.981 -32.954 1.00 93.50 102 ASN A CA 1
ATOM 809 C C . ASN A 1 102 ? 11.581 -4.410 -32.499 1.00 93.50 102 ASN A C 1
ATOM 811 O O . ASN A 1 102 ? 10.598 -4.604 -31.785 1.00 93.50 102 ASN A O 1
ATOM 815 N N . GLN A 1 103 ? 12.400 -5.395 -32.876 1.00 90.81 103 GLN A N 1
ATOM 816 C CA . GLN A 1 103 ? 12.203 -6.793 -32.484 1.00 90.81 103 GLN A CA 1
ATOM 817 C C . GLN A 1 103 ? 12.445 -7.014 -30.988 1.00 90.81 103 GLN A C 1
ATOM 819 O O . GLN A 1 103 ? 11.606 -7.605 -30.306 1.00 90.81 103 GLN A O 1
ATOM 824 N N . VAL A 1 104 ? 13.563 -6.505 -30.460 1.00 92.56 104 VAL A N 1
ATOM 825 C CA . VAL A 1 104 ? 13.907 -6.653 -29.037 1.00 92.56 104 VAL A CA 1
ATOM 826 C C . VAL A 1 104 ? 12.870 -5.952 -28.160 1.00 92.56 104 VAL A C 1
ATOM 828 O O . VAL A 1 104 ? 12.406 -6.525 -27.175 1.00 92.56 104 VAL A O 1
ATOM 831 N N . ALA A 1 105 ? 12.424 -4.752 -28.546 1.00 95.19 105 ALA A N 1
ATOM 832 C CA . ALA A 1 105 ? 11.398 -4.028 -27.807 1.00 95.19 105 ALA A CA 1
ATOM 833 C C . ALA A 1 105 ? 10.066 -4.782 -27.745 1.00 95.19 105 ALA A C 1
ATOM 835 O O . ALA A 1 105 ? 9.471 -4.865 -26.671 1.00 95.19 105 ALA A O 1
ATOM 836 N N . GLY A 1 106 ? 9.619 -5.360 -28.865 1.00 93.62 106 GLY A N 1
ATOM 837 C CA . GLY A 1 106 ? 8.394 -6.159 -28.906 1.00 93.62 106 GLY A CA 1
ATOM 838 C C . GLY A 1 106 ? 8.462 -7.376 -27.979 1.00 93.62 106 GLY A C 1
ATOM 839 O O . GLY A 1 106 ? 7.520 -7.644 -27.232 1.00 93.62 106 GLY A O 1
ATOM 840 N N . ARG A 1 107 ? 9.604 -8.078 -27.951 1.00 91.19 107 ARG A N 1
ATOM 841 C CA . ARG A 1 107 ? 9.811 -9.240 -27.069 1.00 91.19 107 ARG A CA 1
ATOM 842 C C . ARG A 1 107 ? 9.831 -8.855 -25.593 1.00 91.19 107 ARG A C 1
ATOM 844 O O . ARG A 1 107 ? 9.121 -9.466 -24.794 1.00 91.19 107 ARG A O 1
ATOM 851 N N . LEU A 1 108 ? 10.562 -7.802 -25.229 1.00 93.38 108 LEU A N 1
ATOM 852 C CA . LEU A 1 108 ? 10.566 -7.292 -23.855 1.00 93.38 108 LEU A CA 1
ATOM 853 C C . LEU A 1 108 ? 9.171 -6.822 -23.420 1.00 93.38 108 LEU A C 1
ATOM 855 O O . LEU A 1 108 ? 8.724 -7.154 -22.324 1.00 93.38 108 LEU A O 1
ATOM 859 N N . ALA A 1 109 ? 8.443 -6.107 -24.284 1.00 93.19 109 ALA A N 1
ATOM 860 C CA . ALA A 1 109 ? 7.073 -5.685 -23.999 1.00 93.19 109 ALA A CA 1
ATOM 861 C C . ALA A 1 109 ? 6.155 -6.894 -23.757 1.00 93.19 109 ALA A C 1
ATOM 863 O O . ALA A 1 109 ? 5.327 -6.878 -22.839 1.00 93.19 109 ALA A O 1
ATOM 864 N N . ALA A 1 110 ? 6.313 -7.961 -24.549 1.00 90.06 110 ALA A N 1
ATOM 865 C CA . ALA A 1 110 ? 5.566 -9.205 -24.387 1.00 90.06 110 ALA A CA 1
ATOM 866 C C . ALA A 1 110 ? 5.884 -9.912 -23.059 1.00 90.06 110 ALA A C 1
ATOM 868 O O . ALA A 1 110 ? 4.964 -10.434 -22.427 1.00 90.06 110 ALA A O 1
ATOM 869 N N . HIS A 1 111 ? 7.140 -9.876 -22.596 1.00 86.62 111 HIS A N 1
ATOM 870 C CA . HIS A 1 111 ? 7.541 -10.393 -21.280 1.00 86.62 111 HIS A CA 1
ATOM 871 C C . HIS A 1 111 ? 6.896 -9.629 -20.120 1.00 86.62 111 HIS A C 1
ATOM 873 O O . HIS A 1 111 ? 6.446 -10.236 -19.149 1.00 86.62 111 HIS A O 1
ATOM 879 N N . ILE A 1 112 ? 6.788 -8.304 -20.234 1.00 87.50 112 ILE A N 1
ATOM 880 C CA . ILE A 1 112 ? 6.240 -7.458 -19.169 1.00 87.50 112 ILE A CA 1
ATOM 881 C C . ILE A 1 112 ? 4.743 -7.737 -18.926 1.00 87.50 112 ILE A C 1
ATOM 883 O O . ILE A 1 112 ? 4.293 -7.615 -17.785 1.00 87.50 112 ILE A O 1
ATOM 887 N N . ARG A 1 113 ? 3.999 -8.192 -19.952 1.00 71.88 113 ARG A N 1
ATOM 888 C CA . ARG A 1 113 ? 2.577 -8.622 -19.970 1.00 71.88 113 ARG A CA 1
ATOM 889 C C . ARG A 1 113 ? 1.535 -7.599 -19.481 1.00 71.88 113 ARG A C 1
ATOM 891 O O . ARG A 1 113 ? 0.533 -7.423 -20.168 1.00 71.88 113 ARG A O 1
ATOM 898 N N . LYS A 1 114 ? 1.731 -6.938 -18.333 1.00 78.75 114 LYS A N 1
ATOM 899 C CA . LYS A 1 114 ? 0.898 -5.851 -17.784 1.00 78.75 114 LYS A CA 1
ATOM 900 C C . LYS A 1 114 ? 1.628 -5.105 -16.653 1.00 78.75 114 LYS A C 1
ATOM 902 O O . LYS A 1 114 ? 2.214 -5.744 -15.778 1.00 78.75 114 LYS A O 1
ATOM 907 N N . VAL A 1 115 ? 1.526 -3.772 -16.632 1.00 83.00 115 VAL A N 1
ATOM 908 C CA . VAL A 1 115 ? 1.952 -2.906 -15.514 1.00 83.00 115 VAL A CA 1
ATOM 909 C C . VAL A 1 115 ? 0.841 -1.901 -15.241 1.00 83.00 115 VAL A C 1
ATOM 911 O O . VAL A 1 115 ? 0.581 -1.041 -16.080 1.00 83.00 115 VAL A O 1
ATOM 914 N N . ASP A 1 116 ? 0.167 -2.051 -14.098 1.00 83.12 116 ASP A N 1
ATOM 915 C CA . ASP A 1 116 ? -1.022 -1.267 -13.742 1.00 83.12 116 ASP A CA 1
ATOM 916 C C . ASP A 1 116 ? -2.016 -1.180 -14.924 1.00 83.12 116 ASP A C 1
ATOM 918 O O . ASP A 1 116 ? -2.306 -2.203 -15.551 1.00 83.12 116 ASP A O 1
ATOM 922 N N . ASP A 1 117 ? -2.506 0.018 -15.252 1.00 84.06 117 ASP A N 1
ATOM 923 C CA . ASP A 1 117 ? -3.396 0.283 -16.391 1.00 84.06 117 ASP A CA 1
ATOM 924 C C . ASP A 1 117 ? -2.668 0.946 -17.578 1.00 84.06 117 ASP A C 1
ATOM 926 O O . ASP A 1 117 ? -3.284 1.575 -18.440 1.00 84.06 117 ASP A O 1
ATOM 930 N N . ILE A 1 118 ? -1.341 0.790 -17.655 1.00 89.75 118 ILE A N 1
ATOM 931 C CA . ILE A 1 118 ? -0.533 1.314 -18.761 1.00 89.75 118 ILE A CA 1
ATOM 932 C C . ILE A 1 118 ? -0.690 0.403 -19.981 1.00 89.75 118 ILE A C 1
ATOM 934 O O . ILE A 1 118 ? -0.521 -0.818 -19.906 1.00 89.75 118 ILE A O 1
ATOM 938 N N . SER A 1 119 ? -0.989 0.998 -21.137 1.00 91.00 119 SER A N 1
ATOM 939 C CA . SER A 1 119 ? -1.210 0.234 -22.367 1.00 91.00 119 SER A CA 1
ATOM 940 C C . SER A 1 119 ? 0.070 -0.442 -22.874 1.00 91.00 119 SER A C 1
ATOM 942 O O . SER A 1 119 ? 1.157 0.138 -22.846 1.00 91.00 119 SER A O 1
ATOM 944 N N . HIS A 1 120 ? -0.065 -1.644 -23.445 1.00 91.06 120 HIS A N 1
ATOM 945 C CA . HIS A 1 120 ? 1.061 -2.368 -24.049 1.00 91.06 120 HIS A CA 1
ATOM 946 C C . HIS A 1 120 ? 1.792 -1.532 -25.114 1.00 91.06 120 HIS A C 1
ATOM 948 O O . HIS A 1 120 ? 3.017 -1.525 -25.164 1.00 91.06 120 HIS A O 1
ATOM 954 N N . LYS A 1 121 ? 1.047 -0.745 -25.906 1.00 92.06 121 LYS A N 1
ATOM 955 C CA . LYS A 1 121 ? 1.614 0.157 -26.921 1.00 92.06 121 LYS A CA 1
ATOM 956 C C . LYS A 1 121 ? 2.518 1.235 -26.311 1.00 92.06 121 LYS A C 1
ATOM 958 O O . LYS A 1 121 ? 3.548 1.550 -26.894 1.00 92.06 121 LYS A O 1
ATOM 963 N N . GLN A 1 122 ? 2.145 1.810 -25.165 1.00 93.81 122 GLN A N 1
ATOM 964 C CA . GLN A 1 122 ? 2.998 2.774 -24.456 1.00 93.81 122 GLN A CA 1
ATOM 965 C C . GLN A 1 122 ? 4.254 2.101 -23.901 1.00 93.81 122 GLN A C 1
ATOM 967 O O . GLN A 1 122 ? 5.341 2.653 -24.034 1.00 93.81 122 GLN A O 1
ATOM 972 N N . ILE A 1 123 ? 4.121 0.901 -23.327 1.00 95.06 123 ILE A N 1
ATOM 973 C CA . ILE A 1 123 ? 5.265 0.121 -22.830 1.00 95.06 123 ILE A CA 1
ATOM 974 C C . ILE A 1 123 ? 6.251 -0.151 -23.970 1.00 95.06 123 ILE A C 1
ATOM 976 O O . ILE A 1 123 ? 7.441 0.114 -23.835 1.00 95.06 123 ILE A O 1
ATOM 980 N N . GLU A 1 124 ? 5.761 -0.621 -25.115 1.00 95.19 124 GLU A N 1
ATOM 981 C CA . GLU A 1 124 ? 6.598 -0.936 -26.270 1.00 95.19 124 GLU A CA 1
ATOM 982 C C . GLU A 1 124 ? 7.315 0.301 -26.834 1.00 95.19 124 GLU A C 1
ATOM 984 O O . GLU A 1 124 ? 8.518 0.245 -27.097 1.00 95.19 124 GLU A O 1
ATOM 989 N N . ARG A 1 125 ? 6.621 1.441 -26.972 1.00 95.44 125 ARG A N 1
ATOM 990 C CA . ARG A 1 125 ? 7.250 2.705 -27.400 1.00 95.44 125 ARG A CA 1
ATOM 991 C C . ARG A 1 125 ? 8.311 3.189 -26.417 1.00 95.44 125 ARG A C 1
ATOM 993 O O . ARG A 1 125 ? 9.391 3.599 -26.839 1.00 95.44 125 ARG A O 1
ATOM 1000 N N . TYR A 1 126 ? 8.036 3.091 -25.122 1.00 96.69 126 TYR A N 1
ATOM 1001 C CA . TYR A 1 126 ? 8.989 3.459 -24.084 1.00 96.69 126 TYR A CA 1
ATOM 1002 C C . TYR A 1 126 ? 10.232 2.558 -24.096 1.00 96.69 126 TYR A C 1
ATOM 1004 O O . TYR A 1 126 ? 11.352 3.059 -24.005 1.00 96.69 126 TYR A O 1
ATOM 1012 N N . ILE A 1 127 ? 10.069 1.246 -24.307 1.00 96.56 127 ILE A N 1
ATOM 1013 C CA . ILE A 1 127 ? 11.206 0.333 -24.487 1.00 96.56 127 ILE A CA 1
ATOM 1014 C C . ILE A 1 127 ? 12.011 0.724 -25.727 1.00 96.56 127 ILE A C 1
ATOM 1016 O O . ILE A 1 127 ? 13.231 0.819 -25.642 1.00 96.56 127 ILE A O 1
ATOM 1020 N N . ARG A 1 128 ? 11.364 1.025 -26.861 1.00 96.50 128 ARG A N 1
ATOM 1021 C CA . ARG A 1 128 ? 12.074 1.500 -28.064 1.00 96.50 128 ARG A CA 1
ATOM 1022 C C . ARG A 1 128 ? 12.908 2.742 -27.756 1.00 96.50 128 ARG A C 1
ATOM 1024 O O . ARG A 1 128 ? 14.084 2.758 -28.087 1.00 96.50 128 ARG A O 1
ATOM 1031 N N . LYS A 1 129 ? 12.352 3.723 -27.035 1.00 96.12 129 LYS A N 1
ATOM 1032 C CA . LYS A 1 129 ? 13.078 4.926 -26.585 1.00 96.12 129 LYS A CA 1
ATOM 1033 C C . LYS A 1 129 ? 14.321 4.589 -25.745 1.00 96.12 129 LYS A C 1
ATOM 1035 O O . LYS A 1 129 ? 15.356 5.216 -25.946 1.00 96.12 129 LYS A O 1
ATOM 1040 N N . ILE A 1 130 ? 14.237 3.602 -24.846 1.00 96.69 130 ILE A N 1
ATOM 1041 C CA . ILE A 1 130 ? 15.380 3.115 -24.045 1.00 96.69 130 ILE A CA 1
ATOM 1042 C C . ILE A 1 130 ? 16.445 2.448 -24.927 1.00 96.69 130 ILE A C 1
ATOM 1044 O O . ILE A 1 130 ? 17.638 2.627 -24.692 1.00 96.69 130 ILE A O 1
ATOM 1048 N N . LEU A 1 131 ? 16.020 1.653 -25.912 1.00 96.06 131 LEU A N 1
ATOM 1049 C CA . LEU A 1 131 ? 16.905 0.806 -26.714 1.00 96.06 131 LEU A CA 1
ATOM 1050 C C . LEU A 1 131 ? 17.562 1.531 -27.896 1.00 96.06 131 LEU A C 1
ATOM 1052 O O . LEU A 1 131 ? 18.675 1.171 -28.268 1.00 96.06 131 LEU A O 1
ATOM 1056 N N . SER A 1 132 ? 16.913 2.546 -28.474 1.00 94.69 132 SER A N 1
ATOM 1057 C CA . SER A 1 132 ? 17.411 3.295 -29.639 1.00 94.69 132 SER A CA 1
ATOM 1058 C C . SER A 1 132 ? 18.852 3.817 -29.528 1.00 94.69 132 SER A C 1
ATOM 1060 O O . SER A 1 132 ? 19.565 3.727 -30.526 1.00 94.69 132 SER A O 1
ATOM 1062 N N . PRO A 1 133 ? 19.323 4.359 -28.383 1.00 94.75 133 PRO A N 1
ATOM 1063 C CA . PRO A 1 133 ? 20.700 4.844 -28.269 1.00 94.75 133 PRO A CA 1
ATOM 1064 C C . PRO A 1 133 ? 21.741 3.740 -28.003 1.00 94.75 133 PRO A C 1
ATOM 1066 O O . PRO A 1 133 ? 22.924 4.051 -27.872 1.00 94.75 133 PRO A O 1
ATOM 1069 N N . LEU A 1 134 ? 21.342 2.470 -27.865 1.00 93.62 134 LEU A N 1
ATOM 1070 C CA . LEU A 1 134 ? 22.247 1.390 -27.463 1.00 93.62 134 LEU A CA 1
ATOM 1071 C C . LEU A 1 134 ? 23.038 0.806 -28.642 1.00 93.62 134 LEU A C 1
ATOM 1073 O O . LEU A 1 134 ? 22.581 0.776 -29.783 1.00 93.62 134 LEU A O 1
ATOM 1077 N N . SER A 1 135 ? 24.227 0.274 -28.345 1.00 91.56 135 SER A N 1
ATOM 1078 C CA . SER A 1 135 ? 25.050 -0.433 -29.330 1.00 91.56 135 SER A CA 1
ATOM 1079 C C . SER A 1 135 ? 24.436 -1.781 -29.727 1.00 91.56 135 SER A C 1
ATOM 1081 O O . SER A 1 135 ? 23.710 -2.409 -28.953 1.00 91.56 135 SER A O 1
ATOM 1083 N N . SER A 1 136 ? 24.787 -2.286 -30.918 1.00 86.38 136 SER A N 1
ATOM 1084 C CA . SER A 1 136 ? 24.325 -3.612 -31.362 1.00 86.38 136 SER A CA 1
ATOM 1085 C C . SER A 1 136 ? 24.761 -4.733 -30.415 1.00 86.38 136 SER A C 1
ATOM 1087 O O . SER A 1 136 ? 24.008 -5.684 -30.244 1.00 86.38 136 SER A O 1
ATOM 1089 N N . GLU A 1 137 ? 25.942 -4.632 -29.799 1.00 87.25 137 GLU A N 1
ATOM 1090 C CA . GLU A 1 137 ? 26.412 -5.598 -28.798 1.00 87.25 137 GLU A CA 1
ATOM 1091 C C . GLU A 1 137 ? 25.485 -5.618 -27.580 1.00 87.25 137 GLU A C 1
ATOM 1093 O O . GLU A 1 137 ? 25.064 -6.684 -27.125 1.00 87.25 137 GLU A O 1
ATOM 1098 N N . LYS A 1 138 ? 25.088 -4.434 -27.095 1.00 91.44 138 LYS A N 1
ATOM 1099 C CA . LYS A 1 138 ? 24.196 -4.335 -25.944 1.00 91.44 138 LYS A CA 1
ATOM 1100 C C . LYS A 1 138 ? 22.799 -4.875 -26.249 1.00 91.44 138 LYS A C 1
ATOM 1102 O O . LYS A 1 138 ? 22.199 -5.517 -25.391 1.00 91.44 138 LYS A O 1
ATOM 1107 N N . LEU A 1 139 ? 22.295 -4.667 -27.466 1.00 90.62 139 LEU A N 1
ATOM 1108 C CA . LEU A 1 139 ? 21.025 -5.249 -27.914 1.00 90.62 139 LEU A CA 1
ATOM 1109 C C . LEU A 1 139 ? 21.081 -6.786 -27.983 1.00 90.62 139 LEU A C 1
ATOM 1111 O O . LEU A 1 139 ? 20.100 -7.444 -27.632 1.00 90.62 139 LEU A O 1
ATOM 1115 N N . THR A 1 140 ? 22.220 -7.367 -28.373 1.00 85.69 140 THR A N 1
ATOM 1116 C CA . THR A 1 140 ? 22.429 -8.824 -28.347 1.00 85.69 140 THR A CA 1
ATOM 1117 C C . THR A 1 140 ? 22.427 -9.370 -26.916 1.00 85.69 140 THR A C 1
ATOM 1119 O O . THR A 1 140 ? 21.723 -10.340 -26.644 1.00 85.69 140 THR A O 1
ATOM 1122 N N . ASP A 1 141 ? 23.137 -8.725 -25.980 1.00 87.94 141 ASP A N 1
ATOM 1123 C CA . ASP A 1 141 ? 23.113 -9.084 -24.548 1.00 87.94 141 ASP A CA 1
ATOM 1124 C C . ASP A 1 141 ? 21.686 -8.994 -23.978 1.00 87.94 141 ASP A C 1
ATOM 1126 O O . ASP A 1 141 ? 21.228 -9.909 -23.296 1.00 87.94 141 ASP A O 1
ATOM 1130 N N . ILE A 1 142 ? 20.922 -7.958 -24.341 1.00 91.12 142 ILE A N 1
ATOM 1131 C CA . ILE A 1 142 ? 19.514 -7.840 -23.937 1.00 91.12 142 ILE A CA 1
ATOM 1132 C C . ILE A 1 142 ? 18.653 -8.987 -24.476 1.00 91.12 142 ILE A C 1
ATOM 1134 O O . ILE A 1 142 ? 17.858 -9.555 -23.728 1.00 91.12 142 ILE A O 1
ATOM 1138 N N . SER A 1 143 ? 18.840 -9.354 -25.744 1.00 86.75 143 SER A N 1
ATOM 1139 C CA . SER A 1 143 ? 18.109 -10.456 -26.388 1.00 86.75 143 SER A CA 1
ATOM 1140 C C . SER A 1 143 ? 18.432 -11.821 -25.768 1.00 86.75 143 SER A C 1
ATOM 1142 O O . SER A 1 143 ? 17.594 -12.720 -25.756 1.00 86.75 143 SER A O 1
ATOM 1144 N N . ALA A 1 144 ? 19.647 -11.995 -25.240 1.00 84.31 144 ALA A N 1
ATOM 1145 C CA . ALA A 1 144 ? 20.050 -13.226 -24.565 1.00 84.31 144 ALA A CA 1
ATOM 1146 C C . ALA A 1 144 ? 19.427 -13.365 -23.162 1.00 84.31 144 ALA A C 1
ATOM 1148 O O . ALA A 1 144 ? 19.142 -14.482 -22.725 1.00 84.31 144 ALA A O 1
ATOM 1149 N N . TYR A 1 145 ? 19.173 -12.244 -22.473 1.00 87.12 145 TYR A N 1
ATOM 1150 C CA . TYR A 1 145 ? 18.700 -12.200 -21.081 1.00 87.12 145 TYR A CA 1
ATOM 1151 C C . TYR A 1 145 ? 17.387 -11.415 -20.920 1.00 87.12 145 TYR A C 1
ATOM 1153 O O . TYR A 1 145 ? 17.244 -10.589 -20.017 1.00 87.12 145 TYR A O 1
ATOM 1161 N N . GLU A 1 146 ? 16.408 -11.676 -21.788 1.00 88.00 146 GLU A N 1
ATOM 1162 C CA . GLU A 1 146 ? 15.164 -10.894 -21.875 1.00 88.00 146 GLU A CA 1
ATOM 1163 C C . GLU A 1 146 ? 14.392 -10.793 -20.558 1.00 88.00 146 GLU A C 1
ATOM 1165 O O . GLU A 1 146 ? 13.920 -9.709 -20.236 1.00 88.00 146 GLU A O 1
ATOM 1170 N N . GLY A 1 147 ? 14.300 -11.873 -19.772 1.00 86.31 147 GLY A N 1
ATOM 1171 C CA . GLY A 1 147 ? 13.605 -11.856 -18.476 1.00 86.31 147 GLY A CA 1
ATOM 1172 C C . GLY A 1 147 ? 14.225 -10.860 -17.492 1.00 86.31 147 GLY A C 1
ATOM 1173 O O . GLY A 1 147 ? 13.533 -10.006 -16.945 1.00 86.31 147 GLY A O 1
ATOM 1174 N N . PHE A 1 148 ? 15.555 -10.879 -17.365 1.00 88.50 148 PHE A N 1
ATOM 1175 C CA . PHE A 1 148 ? 16.286 -9.944 -16.511 1.00 88.50 148 PHE A CA 1
ATOM 1176 C C . PHE A 1 148 ? 16.032 -8.482 -16.914 1.00 88.50 148 PHE A C 1
ATOM 1178 O O . PHE A 1 148 ? 15.683 -7.644 -16.078 1.00 88.50 148 PHE A O 1
ATOM 1185 N N . TYR A 1 149 ? 16.171 -8.166 -18.204 1.00 93.94 149 TYR A N 1
ATOM 1186 C CA . TYR A 1 149 ? 15.977 -6.803 -18.702 1.00 93.94 149 TYR A CA 1
ATOM 1187 C C . TYR A 1 149 ? 14.520 -6.351 -18.668 1.00 93.94 149 TYR A C 1
ATOM 1189 O O . TYR A 1 149 ? 14.247 -5.196 -18.330 1.00 93.94 149 TYR A O 1
ATOM 1197 N N . ALA A 1 150 ? 13.582 -7.252 -18.959 1.00 93.12 150 ALA A N 1
ATOM 1198 C CA . ALA A 1 150 ? 12.158 -6.999 -18.806 1.00 93.12 150 ALA A CA 1
ATOM 1199 C C . ALA A 1 150 ? 11.823 -6.669 -17.348 1.00 93.12 150 ALA A C 1
ATOM 1201 O O . ALA A 1 150 ? 11.113 -5.694 -17.114 1.00 93.12 150 ALA A O 1
ATOM 1202 N N . GLY A 1 151 ? 12.391 -7.390 -16.376 1.00 91.19 151 GLY A N 1
ATOM 1203 C CA . GLY A 1 151 ? 12.235 -7.102 -14.951 1.00 91.19 151 GLY A CA 1
ATOM 1204 C C . GLY A 1 151 ? 12.764 -5.720 -14.549 1.00 91.19 151 GLY A C 1
ATOM 1205 O O . GLY A 1 151 ? 12.055 -4.961 -13.883 1.00 91.19 151 GLY A O 1
ATOM 1206 N N . LEU A 1 152 ? 13.959 -5.330 -15.016 1.00 93.62 152 LEU A N 1
ATOM 1207 C CA . LEU A 1 152 ? 14.512 -3.988 -14.766 1.00 93.62 152 LEU A CA 1
ATOM 1208 C C . LEU A 1 152 ? 13.617 -2.877 -15.332 1.00 93.62 152 LEU A C 1
ATOM 1210 O O . LEU A 1 152 ? 13.305 -1.905 -14.639 1.00 93.62 152 LEU A O 1
ATOM 1214 N N . ILE A 1 153 ? 13.192 -3.020 -16.588 1.00 95.06 153 ILE A N 1
ATOM 1215 C CA . ILE A 1 153 ? 12.352 -2.023 -17.258 1.00 95.06 153 ILE A CA 1
ATOM 1216 C C . ILE A 1 153 ? 10.965 -1.978 -16.615 1.00 95.06 153 ILE A C 1
ATOM 1218 O O . ILE A 1 153 ? 10.448 -0.895 -16.353 1.00 95.06 153 ILE A O 1
ATOM 1222 N N . LYS A 1 154 ? 10.381 -3.135 -16.289 1.00 94.12 154 LYS A N 1
ATOM 1223 C CA . LYS A 1 154 ? 9.114 -3.228 -15.559 1.00 94.12 154 LYS A CA 1
ATOM 1224 C C . LYS A 1 154 ? 9.193 -2.483 -14.236 1.00 94.12 154 LYS A C 1
ATOM 1226 O O . LYS A 1 154 ? 8.307 -1.684 -13.954 1.00 94.12 154 LYS A O 1
ATOM 1231 N N . LYS A 1 155 ? 10.263 -2.689 -13.461 1.00 91.56 155 LYS A N 1
ATOM 1232 C CA . LYS A 1 155 ? 10.483 -1.966 -12.206 1.00 91.56 155 LYS A CA 1
ATOM 1233 C C . LYS A 1 155 ? 10.541 -0.454 -12.438 1.00 91.56 155 LYS A C 1
ATOM 1235 O O . LYS A 1 155 ? 9.840 0.277 -11.749 1.00 91.56 155 LYS A O 1
ATOM 1240 N N . LYS A 1 156 ? 11.305 0.015 -13.433 1.00 94.94 156 LYS A N 1
ATOM 1241 C CA . LYS A 1 156 ? 11.380 1.445 -13.788 1.00 94.94 156 LYS A CA 1
ATOM 1242 C C . LYS A 1 156 ? 10.005 2.024 -14.139 1.00 94.94 156 LYS A C 1
ATOM 1244 O O . LYS A 1 156 ? 9.665 3.096 -13.648 1.00 94.94 156 LYS A O 1
ATOM 1249 N N . ILE A 1 157 ? 9.215 1.325 -14.955 1.00 95.44 157 ILE A N 1
ATOM 1250 C CA . ILE A 1 157 ? 7.857 1.752 -15.330 1.00 95.44 157 ILE A CA 1
ATOM 1251 C C . ILE A 1 157 ? 6.955 1.821 -14.090 1.00 95.44 157 ILE A C 1
ATOM 1253 O O . ILE A 1 157 ? 6.271 2.825 -13.902 1.00 95.44 157 ILE A O 1
ATOM 1257 N N . SER A 1 158 ? 6.987 0.801 -13.226 1.00 93.00 158 SER A N 1
ATOM 1258 C CA . SER A 1 158 ? 6.227 0.785 -11.970 1.00 93.00 158 SER A CA 1
ATOM 1259 C C . SER A 1 158 ? 6.629 1.926 -11.035 1.00 93.00 158 SER A C 1
ATOM 1261 O O . SER A 1 158 ? 5.759 2.579 -10.471 1.00 93.00 158 SER A O 1
ATOM 1263 N N . ASP A 1 159 ? 7.928 2.210 -10.899 1.00 92.81 159 ASP A N 1
ATOM 1264 C CA . ASP A 1 159 ? 8.429 3.298 -10.052 1.00 92.81 159 ASP A CA 1
ATOM 1265 C C . ASP A 1 159 ? 7.955 4.674 -10.562 1.00 92.81 159 ASP A C 1
ATOM 1267 O O . ASP A 1 159 ? 7.552 5.523 -9.766 1.00 92.81 159 ASP A O 1
ATOM 1271 N N . LEU A 1 160 ? 7.955 4.887 -11.885 1.00 95.69 160 LEU A N 1
ATOM 1272 C CA . LEU A 1 160 ? 7.429 6.107 -12.511 1.00 95.69 160 LEU A CA 1
ATOM 1273 C C . LEU A 1 160 ? 5.914 6.250 -12.301 1.00 95.69 160 LEU A C 1
ATOM 1275 O O . LEU A 1 160 ? 5.437 7.332 -11.958 1.00 95.69 160 LEU A O 1
ATOM 1279 N N . ALA A 1 161 ? 5.166 5.160 -12.482 1.00 95.19 161 ALA A N 1
ATOM 1280 C CA . ALA A 1 161 ? 3.723 5.135 -12.268 1.00 95.19 161 ALA A CA 1
ATOM 1281 C C . ALA A 1 161 ? 3.366 5.390 -10.795 1.00 95.19 161 ALA A C 1
ATOM 1283 O O . ALA A 1 161 ? 2.457 6.162 -10.501 1.00 95.19 161 ALA A O 1
ATOM 1284 N N . ASP A 1 162 ? 4.107 4.791 -9.860 1.00 94.19 162 ASP A N 1
ATOM 1285 C CA . ASP A 1 162 ? 3.940 5.009 -8.423 1.00 94.19 162 ASP A CA 1
ATOM 1286 C C . ASP A 1 162 ? 4.208 6.465 -8.038 1.00 94.19 162 ASP A C 1
ATOM 1288 O O . ASP A 1 162 ? 3.426 7.054 -7.292 1.00 94.19 162 ASP A O 1
ATOM 1292 N N . ALA A 1 163 ? 5.292 7.058 -8.548 1.00 95.06 163 ALA A N 1
ATOM 1293 C CA . ALA A 1 163 ? 5.617 8.457 -8.295 1.00 95.06 163 ALA A CA 1
ATOM 1294 C C . ALA A 1 163 ? 4.497 9.392 -8.779 1.00 95.06 163 ALA A C 1
ATOM 1296 O O . ALA A 1 163 ? 4.054 10.254 -8.019 1.00 95.06 163 ALA A O 1
ATOM 1297 N N . TYR A 1 164 ? 3.992 9.174 -9.998 1.00 96.62 164 TYR A N 1
ATOM 1298 C CA . TYR A 1 164 ? 2.863 9.932 -10.537 1.00 96.62 164 TYR A CA 1
ATOM 1299 C C . TYR A 1 164 ? 1.591 9.746 -9.699 1.00 96.62 164 TYR A C 1
ATOM 1301 O O . TYR A 1 164 ? 0.951 10.723 -9.327 1.00 96.62 164 TYR A O 1
ATOM 1309 N N . ALA A 1 165 ? 1.245 8.504 -9.342 1.00 96.69 165 ALA A N 1
ATOM 1310 C CA . ALA A 1 165 ? 0.047 8.216 -8.558 1.00 96.69 165 ALA A CA 1
ATOM 1311 C C . ALA A 1 165 ? 0.101 8.835 -7.150 1.00 96.69 165 ALA A C 1
ATOM 1313 O O . ALA A 1 165 ? -0.918 9.311 -6.655 1.00 96.69 165 ALA A O 1
ATOM 1314 N N . ILE A 1 166 ? 1.271 8.852 -6.500 1.00 96.56 166 ILE A N 1
ATOM 1315 C CA . ILE A 1 166 ? 1.468 9.497 -5.189 1.00 96.56 166 ILE A CA 1
ATOM 1316 C C . ILE A 1 166 ? 1.251 11.013 -5.279 1.00 96.56 166 ILE A C 1
ATOM 1318 O O . ILE A 1 166 ? 0.618 11.599 -4.394 1.00 96.56 166 ILE A O 1
ATOM 1322 N N . ASP A 1 167 ? 1.795 11.644 -6.318 1.00 96.94 167 ASP A N 1
ATOM 1323 C CA . ASP A 1 167 ? 1.637 13.075 -6.570 1.00 96.94 167 ASP A CA 1
ATOM 1324 C C . ASP A 1 167 ? 0.174 13.428 -6.883 1.00 96.94 167 ASP A C 1
ATOM 1326 O O . ASP A 1 167 ? -0.408 14.284 -6.213 1.00 96.94 167 ASP A O 1
ATOM 1330 N N . GLU A 1 168 ? -0.468 12.705 -7.807 1.00 97.50 168 GLU A N 1
ATOM 1331 C CA . GLU A 1 168 ? -1.867 12.953 -8.171 1.00 97.50 168 GLU A CA 1
ATOM 1332 C C . GLU A 1 168 ? -2.820 12.686 -7.004 1.00 97.50 168 GLU A C 1
ATOM 1334 O O . GLU A 1 168 ? -3.754 13.455 -6.783 1.00 97.50 168 GLU A O 1
ATOM 1339 N N . PHE A 1 169 ? -2.560 11.655 -6.193 1.00 98.06 169 PHE A N 1
ATOM 1340 C CA . PHE A 1 169 ? -3.328 11.400 -4.975 1.00 98.06 169 PHE A CA 1
ATOM 1341 C C . PHE A 1 169 ? -3.269 12.586 -4.012 1.00 98.06 169 PHE A C 1
ATOM 1343 O O . PHE A 1 169 ? -4.299 13.001 -3.483 1.00 98.06 169 PHE A O 1
ATOM 1350 N N . SER A 1 170 ? -2.078 13.155 -3.812 1.00 97.62 170 SER A N 1
ATOM 1351 C CA . SER A 1 170 ? -1.884 14.288 -2.900 1.00 97.62 170 SER A CA 1
ATOM 1352 C C . SER A 1 170 ? -2.598 15.536 -3.431 1.00 97.62 170 SER A C 1
ATOM 1354 O O . SER A 1 170 ? -3.410 16.129 -2.726 1.00 97.62 170 SER A O 1
ATOM 1356 N N . LYS A 1 171 ? -2.412 15.859 -4.718 1.00 97.50 171 LYS A N 1
ATOM 1357 C CA . LYS A 1 171 ? -3.108 16.969 -5.390 1.00 97.50 171 LYS A CA 1
ATOM 1358 C C . LYS A 1 171 ? -4.626 16.817 -5.353 1.00 97.50 171 LYS A C 1
ATOM 1360 O O . LYS A 1 171 ? -5.339 17.794 -5.148 1.00 97.50 171 LYS A O 1
ATOM 1365 N N . SER A 1 172 ? -5.135 15.610 -5.577 1.00 97.06 172 SER A N 1
ATOM 1366 C CA . SER A 1 172 ? -6.573 15.336 -5.573 1.00 97.06 172 SER A CA 1
ATOM 1367 C C . SER A 1 172 ? -7.186 15.396 -4.167 1.00 97.06 172 SER A C 1
ATOM 1369 O O . SER A 1 172 ? -8.333 15.821 -4.016 1.00 97.06 172 SER A O 1
ATOM 1371 N N . LEU A 1 173 ? -6.426 15.055 -3.121 1.00 97.12 173 LEU A N 1
ATOM 1372 C CA . LEU A 1 173 ? -6.826 15.324 -1.736 1.00 97.12 173 LEU A CA 1
ATOM 1373 C C . LEU A 1 173 ? -6.901 16.828 -1.443 1.00 97.12 173 LEU A C 1
ATOM 1375 O O . LEU A 1 173 ? -7.846 17.262 -0.786 1.00 97.12 173 LEU A O 1
ATOM 1379 N N . ASP A 1 174 ? -5.941 17.617 -1.931 1.00 96.44 174 ASP A N 1
ATOM 1380 C CA . ASP A 1 174 ? -5.914 19.074 -1.728 1.00 96.44 174 ASP A CA 1
ATOM 1381 C C . ASP A 1 174 ? -7.043 19.785 -2.486 1.00 96.44 174 ASP A C 1
ATOM 1383 O O . ASP A 1 174 ? -7.648 20.725 -1.976 1.00 96.44 174 ASP A O 1
ATOM 1387 N N . LYS A 1 175 ? -7.389 19.292 -3.682 1.00 95.56 175 LYS A N 1
ATOM 1388 C CA . LYS A 1 175 ? -8.543 19.763 -4.466 1.00 95.56 175 LYS A CA 1
ATOM 1389 C C . LYS A 1 175 ? -9.894 19.336 -3.877 1.00 95.56 175 LYS A C 1
ATOM 1391 O O . LYS A 1 175 ? -10.926 19.828 -4.325 1.00 95.56 175 LYS A O 1
ATOM 1396 N N . GLY A 1 176 ? -9.917 18.383 -2.941 1.00 94.44 176 GLY A N 1
ATOM 1397 C CA . GLY A 1 176 ? -11.154 17.788 -2.422 1.00 94.44 176 GLY A CA 1
ATOM 1398 C C . GLY A 1 176 ? -11.915 16.932 -3.445 1.00 94.44 176 GLY A C 1
ATOM 1399 O O . GLY A 1 176 ? -13.122 16.715 -3.294 1.00 94.44 176 GLY A O 1
ATOM 1400 N N . THR A 1 177 ? -11.236 16.467 -4.500 1.00 95.12 177 THR A N 1
ATOM 1401 C CA . THR A 1 177 ? -11.787 15.501 -5.467 1.00 95.12 177 THR A CA 1
ATOM 1402 C C . THR A 1 177 ? -11.706 14.074 -4.936 1.00 95.12 177 THR A C 1
ATOM 1404 O O . THR A 1 177 ? -12.556 13.250 -5.273 1.00 95.12 177 THR A O 1
ATOM 1407 N N . ILE A 1 178 ? -10.723 13.795 -4.075 1.00 97.75 178 ILE A N 1
ATOM 1408 C CA . ILE A 1 178 ? -10.656 12.583 -3.257 1.00 97.75 178 ILE A CA 1
ATOM 1409 C C . ILE A 1 178 ? -11.069 12.922 -1.825 1.00 97.75 178 ILE A C 1
ATOM 1411 O O . ILE A 1 178 ? -10.563 13.871 -1.228 1.00 97.75 178 ILE A O 1
ATOM 1415 N N . VAL A 1 179 ? -11.958 12.108 -1.266 1.00 97.12 179 VAL A N 1
ATOM 1416 C CA . VAL A 1 179 ? -12.474 12.220 0.105 1.00 97.12 179 VAL A CA 1
ATOM 1417 C C . VAL A 1 179 ? -12.276 10.904 0.858 1.00 97.12 179 VAL A C 1
ATOM 1419 O O . VAL A 1 179 ? -12.116 9.852 0.241 1.00 97.12 179 VAL A O 1
ATOM 1422 N N . CYS A 1 180 ? -12.248 10.951 2.190 1.00 97.81 180 CYS A N 1
ATOM 1423 C CA . CYS A 1 180 ? -12.117 9.770 3.046 1.00 97.81 180 CYS A CA 1
ATOM 1424 C C . CYS A 1 180 ? -13.445 9.544 3.771 1.00 97.81 180 CYS A C 1
ATOM 1426 O O . CYS A 1 180 ? -13.802 10.335 4.639 1.00 97.81 180 CYS A O 1
ATOM 1428 N N . GLU A 1 181 ? -14.172 8.492 3.401 1.00 96.25 181 GLU A N 1
ATOM 1429 C CA . GLU A 1 181 ? -15.557 8.274 3.835 1.00 96.25 181 GLU A CA 1
ATOM 1430 C C . GLU A 1 181 ? -15.744 6.882 4.445 1.00 96.25 181 GLU A C 1
ATOM 1432 O O . GLU A 1 181 ? -15.121 5.929 3.961 1.00 96.25 181 GLU A O 1
ATOM 1437 N N . PRO A 1 182 ? -16.595 6.729 5.480 1.00 96.50 182 PRO A N 1
ATOM 1438 C CA . PRO A 1 182 ? -16.941 5.436 6.067 1.00 96.50 182 PRO A CA 1
ATOM 1439 C C . PRO A 1 182 ? -17.424 4.431 5.012 1.00 96.50 182 PRO A C 1
ATOM 1441 O O . PRO A 1 182 ? -18.425 4.668 4.342 1.00 96.50 182 PRO A O 1
ATOM 1444 N N . SER A 1 183 ? -16.746 3.289 4.881 1.00 94.44 183 SER A N 1
ATOM 1445 C CA . SER A 1 183 ? -17.023 2.334 3.793 1.00 94.44 183 SER A CA 1
ATOM 1446 C C . SER A 1 183 ? -16.935 0.866 4.188 1.00 94.44 183 SER A C 1
ATOM 1448 O O . SER A 1 183 ? -17.441 0.002 3.474 1.00 94.44 183 SER A O 1
ATOM 1450 N N . PHE A 1 184 ? -16.334 0.560 5.336 1.00 97.31 184 PHE A N 1
ATOM 1451 C CA . PHE A 1 184 ? -16.191 -0.805 5.817 1.00 97.31 184 PHE A CA 1
ATOM 1452 C C . PHE A 1 184 ? -16.849 -0.991 7.179 1.00 97.31 184 PHE A C 1
ATOM 1454 O O . PHE A 1 184 ? -16.719 -0.163 8.079 1.00 97.31 184 PHE A O 1
ATOM 1461 N N . SER A 1 185 ? -17.542 -2.116 7.326 1.00 97.38 185 SER A N 1
ATOM 1462 C CA . SER A 1 185 ? -18.084 -2.614 8.590 1.00 97.38 185 SER A CA 1
ATOM 1463 C C . SER A 1 185 ? -17.591 -4.034 8.802 1.00 97.38 185 SER A C 1
ATOM 1465 O O . SER A 1 185 ? -17.407 -4.773 7.835 1.00 97.38 185 SER A O 1
ATOM 1467 N N . PHE A 1 186 ? -17.414 -4.427 10.058 1.00 97.69 186 PHE A N 1
ATOM 1468 C CA . PHE A 1 186 ? -17.073 -5.806 10.371 1.00 97.69 186 PHE A CA 1
ATOM 1469 C C . PHE A 1 186 ? -18.162 -6.766 9.866 1.00 97.69 186 PHE A C 1
ATOM 1471 O O . PHE A 1 186 ? -19.350 -6.504 10.078 1.00 97.69 186 PHE A O 1
ATOM 1478 N N . PRO A 1 187 ? -17.794 -7.871 9.197 1.00 95.50 187 PRO A N 1
ATOM 1479 C CA . PRO A 1 187 ? -18.768 -8.884 8.824 1.00 95.50 187 PRO A CA 1
ATOM 1480 C C . PRO A 1 187 ? -19.324 -9.581 10.072 1.00 95.50 187 PRO A C 1
ATOM 1482 O O . PRO A 1 187 ? -18.637 -9.758 11.068 1.00 95.50 187 PRO A O 1
ATOM 1485 N N . VAL A 1 188 ? -20.564 -10.066 10.015 1.00 94.00 188 VAL A N 1
ATOM 1486 C CA . VAL A 1 188 ? -21.159 -10.805 11.149 1.00 94.00 188 VAL A CA 1
ATOM 1487 C C . VAL A 1 188 ? -20.374 -12.091 11.458 1.00 94.00 188 VAL A C 1
ATOM 1489 O O . VAL A 1 188 ? -20.309 -12.538 12.604 1.00 94.00 188 VAL A O 1
ATOM 1492 N N . LYS A 1 189 ? -19.768 -12.699 10.431 1.00 94.25 189 LYS A N 1
ATOM 1493 C CA . LYS A 1 189 ? -18.952 -13.914 10.522 1.00 94.25 189 LYS A CA 1
ATOM 1494 C C . LYS A 1 189 ? -17.753 -13.814 9.586 1.00 94.25 189 LYS A C 1
ATOM 1496 O O . LYS A 1 189 ? -17.865 -13.255 8.498 1.00 94.25 189 LYS A O 1
ATOM 1501 N N . ILE A 1 190 ? -16.647 -14.437 9.979 1.00 95.56 190 ILE A N 1
ATOM 1502 C CA . ILE A 1 190 ? -15.455 -14.596 9.144 1.00 95.56 190 ILE A CA 1
ATOM 1503 C C . ILE A 1 190 ? -15.193 -16.070 8.834 1.00 95.56 190 ILE A C 1
ATOM 1505 O O . ILE A 1 190 ? -15.635 -16.957 9.558 1.00 95.56 190 ILE A O 1
ATOM 1509 N N . GLN A 1 191 ? -14.477 -16.313 7.737 1.00 92.69 191 GLN A N 1
ATOM 1510 C CA . GLN A 1 191 ? -14.019 -17.638 7.310 1.00 92.69 191 GLN A CA 1
ATOM 1511 C C . GLN A 1 191 ? -12.563 -17.527 6.833 1.00 92.69 191 GLN A C 1
ATOM 1513 O O . GLN A 1 191 ? -12.307 -17.463 5.619 1.00 92.69 191 GLN A O 1
ATOM 1518 N N . PRO A 1 192 ? -11.597 -17.376 7.755 1.00 91.75 192 PRO A N 1
ATOM 1519 C CA . PRO A 1 192 ? -10.187 -17.430 7.395 1.00 91.75 192 PRO A CA 1
ATOM 1520 C C . PRO A 1 192 ? -9.818 -18.852 6.941 1.00 91.75 192 PRO A C 1
ATOM 1522 O O . PRO A 1 192 ? -10.495 -19.819 7.279 1.00 91.75 192 PRO A O 1
ATOM 1525 N N . LYS A 1 193 ? -8.764 -18.980 6.126 1.00 89.31 193 LYS A N 1
ATOM 1526 C CA . LYS A 1 193 ? -8.312 -20.288 5.617 1.00 89.31 193 LYS A CA 1
ATOM 1527 C C . LYS A 1 193 ? -7.725 -21.150 6.737 1.00 89.31 193 LYS A C 1
ATOM 1529 O O . LYS A 1 193 ? -8.024 -22.333 6.817 1.00 89.31 193 LYS A O 1
ATOM 1534 N N . ASN A 1 194 ? -6.921 -20.514 7.581 1.00 92.06 194 ASN A N 1
ATOM 1535 C CA . ASN A 1 194 ? -6.322 -21.078 8.777 1.00 92.06 194 ASN A CA 1
ATOM 1536 C C . ASN A 1 194 ? -6.715 -20.188 9.957 1.00 92.06 194 ASN A C 1
ATOM 1538 O O . ASN A 1 194 ? -6.761 -18.959 9.818 1.00 92.06 194 ASN A O 1
ATOM 1542 N N . THR A 1 195 ? -7.014 -20.806 11.093 1.00 93.50 195 THR A N 1
ATOM 1543 C CA . THR A 1 195 ? -7.515 -20.118 12.282 1.00 93.50 195 THR A CA 1
ATOM 1544 C C . THR A 1 195 ? -6.492 -20.110 13.406 1.00 93.50 195 THR A C 1
ATOM 1546 O O . THR A 1 195 ? -5.606 -20.962 13.490 1.00 93.50 195 THR A O 1
ATOM 1549 N N . TYR A 1 196 ? -6.633 -19.137 14.298 1.00 91.81 196 TYR A N 1
ATOM 1550 C CA . TYR A 1 196 ? -5.909 -19.078 15.556 1.00 91.81 196 TYR A CA 1
ATOM 1551 C C . TYR A 1 196 ? -6.866 -18.760 16.711 1.00 91.81 196 TYR A C 1
ATOM 1553 O O . TYR A 1 196 ? -7.801 -17.964 16.577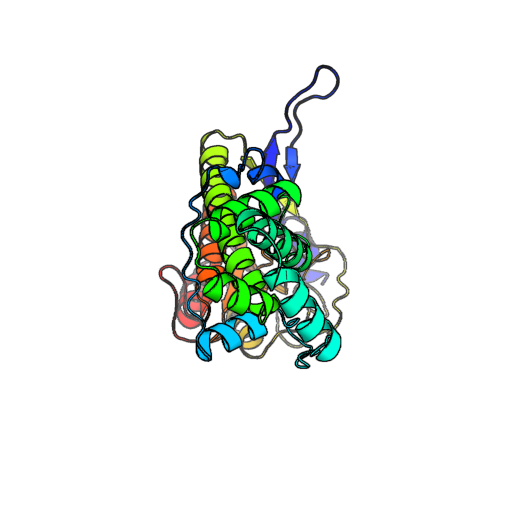 1.00 91.81 196 TYR A O 1
ATOM 1561 N N . GLN A 1 197 ? -6.610 -19.379 17.862 1.00 89.12 197 GLN A N 1
ATOM 1562 C CA . GLN A 1 197 ? -7.350 -19.182 19.107 1.00 89.12 197 GLN A CA 1
ATOM 1563 C C . GLN A 1 197 ? -6.377 -18.982 20.279 1.00 89.12 197 GLN A C 1
ATOM 1565 O O . GLN A 1 197 ? -5.207 -19.346 20.199 1.00 89.12 197 GLN A O 1
ATOM 1570 N N . GLY A 1 198 ? -6.875 -18.437 21.393 1.00 87.88 198 GLY A N 1
ATOM 1571 C CA . GLY A 1 198 ? -6.143 -18.403 22.668 1.00 87.88 198 GLY A CA 1
ATOM 1572 C C . GLY A 1 198 ? -5.624 -17.033 23.111 1.00 87.88 198 GLY A C 1
ATOM 1573 O O . GLY A 1 198 ? -5.100 -16.927 24.212 1.00 87.88 198 GLY A O 1
ATOM 1574 N N . ILE A 1 199 ? -5.809 -15.976 22.316 1.00 94.31 199 ILE A N 1
ATOM 1575 C CA . ILE A 1 199 ? -5.552 -14.594 22.755 1.00 94.31 199 ILE A CA 1
ATOM 1576 C C . ILE A 1 199 ? -6.876 -13.959 23.183 1.00 94.31 199 ILE A C 1
ATOM 1578 O O . ILE A 1 199 ? -7.881 -14.065 22.481 1.00 94.31 199 ILE A O 1
ATOM 1582 N N . THR A 1 200 ? -6.878 -13.313 24.349 1.00 95.81 200 THR A N 1
ATOM 1583 C CA . THR A 1 200 ? -8.061 -12.642 24.906 1.00 95.81 200 THR A CA 1
ATOM 1584 C C . THR A 1 200 ? -8.534 -11.478 24.028 1.00 95.81 200 THR A C 1
ATOM 1586 O O . THR A 1 200 ? -7.790 -10.973 23.191 1.00 95.81 200 THR A O 1
ATOM 1589 N N . LYS A 1 201 ? -9.780 -11.033 24.216 1.00 97.62 201 LYS A N 1
ATOM 1590 C CA . LYS A 1 201 ? -10.381 -9.880 23.515 1.00 97.62 201 LYS A CA 1
ATOM 1591 C C . LYS A 1 201 ? -10.385 -9.961 21.977 1.00 97.62 201 LYS A C 1
ATOM 1593 O O . LYS A 1 201 ? -10.553 -8.946 21.309 1.00 97.62 201 LYS A O 1
ATOM 1598 N N . ASN A 1 202 ? -10.255 -11.155 21.405 1.00 97.44 202 ASN A N 1
ATOM 1599 C CA . ASN A 1 202 ? -10.505 -11.389 19.986 1.00 97.44 202 ASN A CA 1
ATOM 1600 C C . ASN A 1 202 ? -11.982 -11.154 19.634 1.00 97.44 202 ASN A C 1
ATOM 1602 O O . ASN A 1 202 ? -12.875 -11.656 20.330 1.00 97.44 202 ASN A O 1
ATOM 1606 N N . LEU A 1 203 ? -12.237 -10.413 18.553 1.00 97.8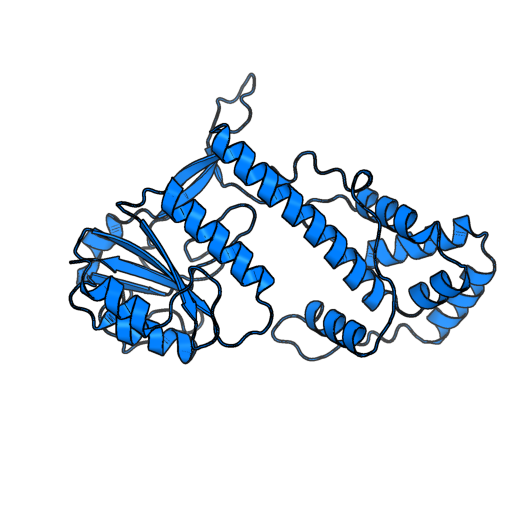1 203 LEU A N 1
ATOM 1607 C CA . LEU A 1 203 ? -13.575 -10.046 18.097 1.00 97.81 203 LEU A CA 1
ATOM 1608 C C . LEU A 1 203 ? -14.382 -11.284 17.688 1.00 97.81 203 LEU A C 1
ATOM 1610 O O . LEU A 1 203 ? -15.532 -11.452 18.111 1.00 97.81 203 LEU A O 1
ATOM 1614 N N . TYR A 1 204 ? -13.787 -12.178 16.902 1.00 97.00 204 TYR A N 1
ATOM 1615 C CA . TYR A 1 204 ? -14.398 -13.437 16.468 1.00 97.00 204 TYR A CA 1
ATOM 1616 C C . TYR A 1 204 ? -13.900 -14.602 17.314 1.00 97.00 204 TYR A C 1
ATOM 1618 O O . TYR A 1 204 ? -12.837 -14.525 17.909 1.00 97.00 204 TYR A O 1
ATOM 1626 N N . VAL A 1 205 ? -14.681 -15.685 17.411 1.00 93.31 205 VAL A N 1
ATOM 1627 C CA . VAL A 1 205 ? -14.300 -16.875 18.206 1.00 93.31 205 VAL A CA 1
ATOM 1628 C C . VAL A 1 205 ? -12.966 -17.445 17.725 1.00 93.31 205 VAL A C 1
ATOM 1630 O O . VAL A 1 205 ? -12.096 -17.733 18.543 1.00 93.31 205 VAL A O 1
ATOM 1633 N N . GLU A 1 206 ? -12.805 -17.508 16.407 1.00 93.00 206 GLU A N 1
ATOM 1634 C CA . GLU A 1 206 ? -11.590 -17.912 15.716 1.00 93.00 206 GLU A CA 1
ATOM 1635 C C . GLU A 1 206 ? -11.131 -16.757 14.836 1.00 93.00 206 GLU A C 1
ATOM 1637 O O . GLU A 1 206 ? -11.876 -16.321 13.960 1.00 93.00 206 GLU A O 1
ATOM 1642 N N . GLU A 1 207 ? -9.929 -16.247 15.086 1.00 96.50 207 GLU A N 1
ATOM 1643 C CA . GLU A 1 207 ? -9.313 -15.205 14.260 1.00 96.50 207 GLU A CA 1
ATOM 1644 C C . GLU A 1 207 ? -8.480 -15.847 13.146 1.00 96.50 207 GLU A C 1
ATOM 1646 O O . GLU A 1 207 ? -8.207 -17.049 13.172 1.00 96.50 207 GLU A O 1
ATOM 1651 N N . GLY A 1 208 ? -8.073 -15.056 12.152 1.00 95.25 208 GLY A N 1
ATOM 1652 C CA . GLY A 1 208 ? -7.130 -15.526 11.135 1.00 95.25 208 GLY A CA 1
ATOM 1653 C C . GLY A 1 208 ? -5.761 -15.878 11.725 1.00 95.25 208 GLY A C 1
ATOM 1654 O O . GLY A 1 208 ? -5.362 -15.342 12.761 1.00 95.25 208 GLY A O 1
ATOM 1655 N N . GLU A 1 209 ? -5.037 -16.776 11.056 1.00 94.12 209 GLU A N 1
ATOM 1656 C CA . GLU A 1 209 ? -3.663 -17.108 11.434 1.00 94.12 209 GLU A CA 1
ATOM 1657 C C . GLU A 1 209 ? -2.725 -15.892 11.404 1.00 94.12 209 GLU A C 1
ATOM 1659 O O . GLU A 1 209 ? -2.941 -14.905 10.691 1.00 94.12 209 GLU A O 1
ATOM 1664 N N . MET A 1 210 ? -1.665 -15.995 12.201 1.00 94.00 210 MET A N 1
ATOM 1665 C CA . MET A 1 210 ? -0.646 -14.970 12.376 1.00 94.00 210 MET A CA 1
ATOM 1666 C C . MET A 1 210 ? 0.723 -15.620 12.555 1.00 94.00 210 MET A C 1
ATOM 1668 O O . MET A 1 210 ? 0.843 -16.694 13.166 1.00 94.00 210 MET A O 1
ATOM 1672 N N . ASN A 1 211 ? 1.761 -14.940 12.077 1.00 92.69 211 ASN A N 1
ATOM 1673 C CA . ASN A 1 211 ? 3.146 -15.336 12.305 1.00 92.69 211 ASN A CA 1
ATOM 1674 C C . ASN A 1 211 ? 3.583 -15.071 13.765 1.00 92.69 211 ASN A C 1
ATOM 1676 O O . ASN A 1 211 ? 2.850 -14.502 14.574 1.00 92.69 211 ASN A O 1
ATOM 1680 N N . GLY A 1 212 ? 4.786 -15.521 14.135 1.00 93.75 212 GLY A N 1
ATOM 1681 C CA . GLY A 1 212 ? 5.286 -15.401 15.509 1.00 93.75 212 GLY A CA 1
ATOM 1682 C C . GLY A 1 212 ? 5.377 -13.959 16.025 1.00 93.75 212 GLY A C 1
ATOM 1683 O O . GLY A 1 212 ? 5.020 -13.709 17.177 1.00 93.75 212 GLY A O 1
ATOM 1684 N N . PHE A 1 213 ? 5.810 -13.023 15.178 1.00 93.56 213 PHE A N 1
ATOM 1685 C CA . PHE A 1 213 ? 5.951 -11.614 15.540 1.00 93.56 213 PHE A CA 1
ATOM 1686 C C . PHE A 1 213 ? 4.587 -10.931 15.688 1.00 93.56 213 PHE A C 1
ATOM 1688 O O . PHE A 1 213 ? 4.309 -10.330 16.723 1.00 93.56 213 PHE A O 1
ATOM 1695 N N . GLU A 1 214 ? 3.694 -11.118 14.716 1.00 95.75 214 GLU A N 1
ATOM 1696 C CA . GLU A 1 214 ? 2.304 -10.652 14.763 1.00 95.75 214 GLU A CA 1
ATOM 1697 C C . GLU A 1 214 ? 1.596 -11.111 16.045 1.00 95.75 214 GLU A C 1
ATOM 1699 O O . GLU A 1 214 ? 1.001 -10.292 16.748 1.00 95.75 214 GLU A O 1
ATOM 1704 N N . ARG A 1 215 ? 1.725 -12.401 16.402 1.00 95.81 215 ARG A N 1
ATOM 1705 C CA . ARG A 1 215 ? 1.162 -12.958 17.643 1.00 95.81 215 ARG A CA 1
ATOM 1706 C C . ARG A 1 215 ? 1.695 -12.261 18.888 1.00 95.81 215 ARG A C 1
ATOM 1708 O O . ARG A 1 215 ? 0.916 -11.988 19.797 1.00 95.81 215 ARG A O 1
ATOM 1715 N N . ARG A 1 216 ? 3.000 -11.973 18.941 1.00 95.75 216 ARG A N 1
ATOM 1716 C CA . ARG A 1 216 ? 3.616 -11.247 20.061 1.00 95.75 216 ARG A CA 1
ATOM 1717 C C . ARG A 1 216 ? 3.007 -9.853 20.190 1.00 95.75 216 ARG A C 1
ATOM 1719 O O . ARG A 1 216 ? 2.554 -9.501 21.272 1.00 95.75 216 ARG A O 1
ATOM 1726 N N . VAL A 1 217 ? 2.950 -9.100 19.089 1.00 97.19 217 VAL A N 1
ATOM 1727 C CA . VAL A 1 217 ? 2.392 -7.739 19.067 1.00 97.19 217 VAL A CA 1
ATOM 1728 C C . VAL A 1 217 ? 0.959 -7.737 19.586 1.00 97.19 217 VAL A C 1
ATOM 1730 O 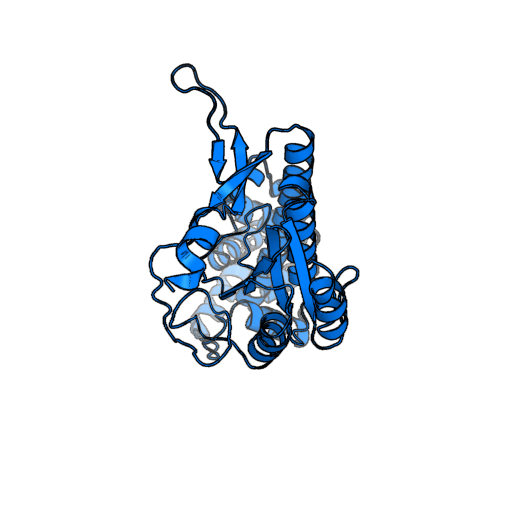O . VAL A 1 217 ? 0.642 -6.994 20.515 1.00 97.19 217 VAL A O 1
ATOM 1733 N N . ILE A 1 218 ? 0.092 -8.582 19.024 1.00 98.19 218 ILE A N 1
ATOM 1734 C CA . ILE A 1 218 ? -1.321 -8.547 19.396 1.00 98.19 218 ILE A CA 1
ATOM 1735 C C . ILE A 1 218 ? -1.581 -9.107 20.799 1.00 98.19 218 ILE A C 1
ATOM 1737 O O . ILE A 1 218 ? -2.512 -8.657 21.462 1.00 98.19 218 ILE A O 1
ATOM 1741 N N . ASN A 1 219 ? -0.744 -10.028 21.291 1.00 97.94 219 ASN A N 1
ATOM 1742 C CA . ASN A 1 219 ? -0.830 -10.517 22.663 1.00 97.94 219 ASN A CA 1
ATOM 1743 C C . ASN A 1 219 ? -0.559 -9.396 23.676 1.00 97.94 219 ASN A C 1
ATOM 1745 O O . ASN A 1 219 ? -1.336 -9.234 24.615 1.00 97.94 219 ASN A O 1
ATOM 1749 N N . GLU A 1 220 ? 0.488 -8.591 23.475 1.00 98.00 220 GLU A N 1
ATOM 1750 C CA . GLU A 1 220 ? 0.772 -7.446 24.353 1.00 98.00 220 GLU A CA 1
ATOM 1751 C C . GLU A 1 220 ? -0.371 -6.422 24.322 1.00 98.00 220 GLU A C 1
ATOM 1753 O O . GLU A 1 220 ? -0.864 -5.996 25.366 1.00 98.00 220 GLU A O 1
ATOM 1758 N N . VAL A 1 221 ? -0.865 -6.086 23.125 1.00 98.50 221 VAL A N 1
ATOM 1759 C CA . VAL A 1 221 ? -1.965 -5.124 22.953 1.00 98.50 221 VAL A CA 1
ATOM 1760 C C . VAL A 1 221 ? -3.263 -5.627 23.593 1.00 98.50 221 VAL A C 1
ATOM 1762 O O . VAL A 1 221 ? -3.928 -4.878 24.306 1.00 98.50 221 VAL A O 1
ATOM 1765 N N . ALA A 1 222 ? -3.634 -6.893 23.395 1.00 97.94 222 ALA A N 1
ATOM 1766 C CA . ALA A 1 222 ? -4.875 -7.456 23.928 1.00 97.94 222 ALA A CA 1
ATOM 1767 C C . ALA A 1 222 ? -4.927 -7.457 25.468 1.00 97.94 222 ALA A C 1
ATOM 1769 O O . ALA A 1 222 ? -6.008 -7.330 26.054 1.00 97.94 222 ALA A O 1
ATOM 1770 N N . ASN A 1 223 ? -3.775 -7.560 26.135 1.00 97.75 223 ASN A N 1
ATOM 1771 C CA . ASN A 1 223 ? -3.691 -7.539 27.596 1.00 97.75 223 ASN A CA 1
ATOM 1772 C C . ASN A 1 223 ? -3.842 -6.132 28.202 1.00 97.75 223 ASN A C 1
ATOM 1774 O O . ASN A 1 223 ? -4.031 -6.015 29.409 1.00 97.75 223 ASN A O 1
ATOM 1778 N N . LEU A 1 224 ? -3.853 -5.066 27.396 1.00 98.31 224 LEU A N 1
ATOM 1779 C CA . LEU A 1 224 ? -4.042 -3.704 27.894 1.00 98.31 224 LEU A CA 1
ATOM 1780 C C . LEU A 1 224 ? -5.485 -3.433 28.324 1.00 98.31 224 LEU A C 1
ATOM 1782 O O . LEU A 1 224 ? -6.434 -3.660 27.570 1.00 98.31 224 LEU A O 1
ATOM 1786 N N . ASP A 1 225 ? -5.662 -2.853 29.511 1.00 97.69 225 ASP A N 1
ATOM 1787 C CA . ASP A 1 225 ? -6.981 -2.471 30.030 1.00 97.69 225 ASP A CA 1
ATOM 1788 C C . ASP A 1 225 ? -7.703 -1.436 29.166 1.00 97.69 225 ASP A C 1
ATOM 1790 O O . ASP A 1 225 ? -8.929 -1.371 29.211 1.00 97.69 225 ASP A O 1
ATOM 1794 N N . SER A 1 226 ? -6.974 -0.639 28.385 1.00 98.38 226 SER A N 1
ATOM 1795 C CA . SER A 1 226 ? -7.515 0.347 27.443 1.00 98.38 226 SER A CA 1
ATOM 1796 C C . SER A 1 226 ? -8.139 -0.278 26.188 1.00 98.38 226 SER A C 1
ATOM 1798 O O . SER A 1 226 ? -8.855 0.408 25.462 1.00 98.38 226 SER A O 1
ATOM 1800 N N . VAL A 1 227 ? -7.917 -1.571 25.924 1.00 98.50 227 VAL A N 1
ATOM 1801 C CA . VAL A 1 227 ? -8.448 -2.277 24.747 1.00 98.50 227 VAL A CA 1
ATOM 1802 C C . VAL A 1 227 ? -9.793 -2.933 25.058 1.00 98.50 227 VAL A C 1
ATOM 1804 O O . VAL A 1 227 ? -9.933 -3.640 26.060 1.00 98.50 227 VAL A O 1
ATOM 1807 N N . VAL A 1 228 ? -10.764 -2.736 24.161 1.00 98.19 228 VAL A N 1
ATOM 1808 C CA . VAL A 1 228 ? -12.068 -3.421 24.163 1.00 98.19 228 VAL A CA 1
ATOM 1809 C C . VAL A 1 228 ? -11.954 -4.754 23.430 1.00 98.19 228 VAL A C 1
ATOM 1811 O O . VAL A 1 228 ? -12.160 -5.805 24.032 1.00 98.19 228 VAL A O 1
ATOM 1814 N N . PHE A 1 229 ? -11.594 -4.712 22.145 1.00 98.56 229 PHE A N 1
ATOM 1815 C CA . PHE A 1 229 ? -11.369 -5.893 21.316 1.00 98.56 229 PHE A CA 1
ATOM 1816 C C . PHE A 1 229 ? -10.337 -5.625 20.222 1.00 98.56 229 PHE A C 1
ATOM 1818 O O . PHE A 1 229 ? -10.031 -4.475 19.898 1.00 98.56 229 PHE A O 1
ATOM 1825 N N . TRP A 1 230 ? -9.854 -6.697 19.606 1.00 98.56 230 TRP A N 1
ATOM 1826 C CA . TRP A 1 230 ? -9.052 -6.654 18.389 1.00 98.56 230 TRP A CA 1
ATOM 1827 C C . TRP A 1 230 ? -9.555 -7.655 17.345 1.00 98.56 230 TRP A C 1
ATOM 1829 O O . TRP A 1 230 ? -10.237 -8.622 17.678 1.00 98.56 230 TRP A O 1
ATOM 1839 N N . HIS A 1 231 ? -9.204 -7.422 16.084 1.00 98.38 231 HIS A N 1
ATOM 1840 C CA . HIS A 1 231 ? -9.474 -8.313 14.959 1.00 98.38 231 HIS A CA 1
ATOM 1841 C C . HIS A 1 231 ? -8.230 -8.448 14.072 1.00 98.38 231 HIS A C 1
ATOM 1843 O O . HIS A 1 231 ? -7.592 -7.438 13.755 1.00 98.38 231 HIS A O 1
ATOM 1849 N N . ARG A 1 232 ? -7.905 -9.678 13.642 1.00 98.06 232 ARG A N 1
ATOM 1850 C CA . ARG A 1 232 ? -6.929 -9.931 12.568 1.00 98.06 232 ARG A CA 1
ATOM 1851 C C . ARG A 1 232 ? -7.566 -9.537 11.243 1.00 98.06 232 ARG A C 1
ATOM 1853 O O . ARG A 1 232 ? -8.444 -10.243 10.750 1.00 98.06 232 ARG A O 1
ATOM 1860 N N . ASN A 1 233 ? -7.123 -8.427 10.664 1.00 97.69 233 ASN A N 1
ATOM 1861 C CA . ASN A 1 233 ? -7.672 -7.970 9.397 1.00 97.69 233 ASN A CA 1
ATOM 1862 C C . ASN A 1 233 ? -7.355 -8.991 8.299 1.00 97.69 233 ASN A C 1
ATOM 1864 O O . ASN A 1 233 ? -6.206 -9.390 8.111 1.00 97.69 233 ASN A O 1
ATOM 1868 N N . LEU A 1 234 ? -8.384 -9.434 7.586 1.00 95.19 234 LEU A N 1
ATOM 1869 C CA . LEU A 1 234 ? -8.225 -10.441 6.545 1.00 95.19 234 LEU A CA 1
ATOM 1870 C C . LEU A 1 234 ? -7.782 -9.808 5.222 1.00 95.19 234 LEU A C 1
ATOM 1872 O O . LEU A 1 234 ? -7.893 -8.607 4.996 1.00 95.19 234 LEU A O 1
ATOM 1876 N N . GLU A 1 235 ? -7.303 -10.643 4.309 1.00 91.25 235 GLU A N 1
ATOM 1877 C CA . GLU A 1 235 ? -6.829 -10.183 3.008 1.00 91.25 235 GLU A CA 1
ATOM 1878 C C . GLU A 1 235 ? -7.985 -9.895 2.021 1.00 91.25 235 GLU A C 1
ATOM 1880 O O . GLU A 1 235 ? -9.158 -9.717 2.380 1.00 91.25 235 GLU A O 1
ATOM 1885 N N . ARG A 1 236 ? -7.635 -9.845 0.730 1.00 89.62 236 ARG A N 1
ATOM 1886 C CA . ARG A 1 236 ? -8.500 -9.489 -0.395 1.00 89.62 236 ARG A CA 1
ATOM 1887 C C . ARG A 1 236 ? -9.879 -10.147 -0.327 1.00 89.62 236 ARG A C 1
ATOM 1889 O O . ARG A 1 236 ? -10.012 -11.367 -0.286 1.00 89.62 236 ARG A O 1
ATOM 1896 N N . GLY A 1 237 ? -10.904 -9.298 -0.401 1.00 87.81 237 GLY A N 1
ATOM 1897 C CA . GLY A 1 237 ? -12.312 -9.695 -0.428 1.00 87.81 237 GLY A CA 1
ATOM 1898 C C . GLY A 1 237 ? -12.915 -10.021 0.940 1.00 87.81 237 GLY A C 1
ATOM 1899 O O . GLY A 1 237 ? -14.099 -10.337 0.991 1.00 87.81 237 GLY A O 1
ATOM 1900 N N . LYS A 1 238 ? -12.137 -9.957 2.031 1.00 92.38 238 LYS A N 1
ATOM 1901 C CA . LYS A 1 238 ? -12.611 -10.309 3.379 1.00 92.38 238 LYS A CA 1
ATOM 1902 C C . LYS A 1 238 ? -12.345 -9.235 4.433 1.00 92.38 238 LYS A C 1
ATOM 1904 O O . LYS A 1 238 ? -13.189 -9.054 5.304 1.00 92.38 238 LYS A O 1
ATOM 1909 N N . GLY A 1 239 ? -11.201 -8.553 4.382 1.00 95.38 239 GLY A N 1
ATOM 1910 C CA . GLY A 1 239 ? -10.865 -7.508 5.353 1.00 95.38 239 GLY A CA 1
ATOM 1911 C C . GLY A 1 239 ? -10.993 -6.086 4.823 1.00 95.38 239 GLY A C 1
ATOM 1912 O O . GLY A 1 239 ? -11.358 -5.840 3.669 1.00 95.38 239 GLY A O 1
ATOM 1913 N N . PHE A 1 240 ? -10.670 -5.144 5.701 1.00 97.88 240 PHE A N 1
ATOM 1914 C CA . PHE A 1 240 ? -10.613 -3.726 5.401 1.00 97.88 240 PHE A CA 1
ATOM 1915 C C . PHE A 1 240 ? -9.418 -3.426 4.500 1.00 97.88 240 PHE A C 1
ATOM 1917 O O . PHE A 1 240 ? -8.263 -3.620 4.891 1.00 97.88 240 PHE A O 1
ATOM 1924 N N . LEU A 1 241 ? -9.714 -2.923 3.302 1.00 97.44 241 LEU A N 1
ATOM 1925 C CA . LEU A 1 241 ? -8.713 -2.429 2.373 1.00 97.44 241 LEU A CA 1
ATOM 1926 C C . LEU A 1 241 ? -8.450 -0.946 2.635 1.00 97.44 241 LEU A C 1
ATOM 1928 O O . LEU A 1 241 ? -9.295 -0.102 2.330 1.00 97.44 241 LEU A O 1
ATOM 1932 N N . LEU A 1 242 ? -7.244 -0.627 3.098 1.00 97.62 242 LEU A N 1
ATOM 1933 C CA . LEU A 1 242 ? -6.746 0.737 3.078 1.00 97.62 242 LEU A CA 1
ATOM 1934 C C . LEU A 1 242 ? -6.253 1.059 1.659 1.00 97.62 242 LEU A C 1
ATOM 1936 O O . LEU A 1 242 ? -5.141 0.690 1.273 1.00 97.62 242 LEU A O 1
ATOM 1940 N N . ASN A 1 243 ? -7.119 1.682 0.860 1.00 97.38 243 ASN A N 1
ATOM 1941 C CA . ASN A 1 243 ? -6.825 2.067 -0.522 1.00 97.38 243 ASN A CA 1
ATOM 1942 C C . ASN A 1 243 ? -6.132 3.438 -0.618 1.00 97.38 243 ASN A C 1
ATOM 1944 O O . ASN A 1 243 ? -5.969 4.130 0.381 1.00 97.38 243 ASN A O 1
ATOM 1948 N N . GLY A 1 244 ? -5.695 3.826 -1.818 1.00 96.75 244 GLY A N 1
ATOM 1949 C CA . GLY A 1 244 ? -4.903 5.037 -2.052 1.00 96.75 244 GLY A CA 1
ATOM 1950 C C . GLY A 1 244 ? -4.124 4.967 -3.366 1.00 96.75 244 GLY A C 1
ATOM 1951 O O . GLY A 1 244 ? -4.535 4.291 -4.311 1.00 96.75 244 GLY A O 1
ATOM 1952 N N . PHE A 1 245 ? -2.947 5.604 -3.401 1.00 95.62 245 PHE A N 1
ATOM 1953 C CA . PHE A 1 245 ? -1.940 5.377 -4.455 1.00 95.62 245 PHE A CA 1
ATOM 1954 C C . PHE A 1 245 ? -1.364 3.952 -4.439 1.00 95.62 245 PHE A C 1
ATOM 1956 O O . PHE A 1 245 ? -0.781 3.504 -5.423 1.00 95.62 245 PHE A O 1
ATOM 1963 N N . LEU A 1 246 ? -1.556 3.231 -3.334 1.00 93.69 246 LEU A N 1
ATOM 1964 C CA . LEU A 1 246 ? -1.396 1.788 -3.227 1.00 93.69 246 LEU A CA 1
ATOM 1965 C C . LEU A 1 246 ? -2.553 1.207 -2.417 1.00 93.69 246 LEU A C 1
ATOM 1967 O O . LEU A 1 246 ? -3.304 1.936 -1.774 1.00 93.69 246 LEU A O 1
ATOM 1971 N N . ASN A 1 247 ? -2.653 -0.116 -2.428 1.00 93.19 247 ASN A N 1
ATOM 1972 C CA . ASN A 1 247 ? -3.619 -0.871 -1.646 1.00 93.19 247 ASN A CA 1
ATOM 1973 C C . ASN A 1 247 ? -2.885 -1.678 -0.580 1.00 93.19 247 ASN A C 1
ATOM 1975 O O . ASN A 1 247 ? -1.933 -2.391 -0.899 1.00 93.19 247 ASN A O 1
ATOM 1979 N N . HIS A 1 248 ? -3.343 -1.590 0.665 1.00 93.38 248 HIS A N 1
ATOM 1980 C CA . HIS A 1 248 ? -2.751 -2.327 1.774 1.00 93.38 248 HIS A CA 1
ATOM 1981 C C . HIS A 1 248 ? -3.813 -2.810 2.766 1.00 93.38 248 HIS A C 1
ATOM 1983 O O . HIS A 1 248 ? -4.837 -2.159 2.957 1.00 93.38 248 HIS A O 1
ATOM 1989 N N . TYR A 1 249 ? -3.563 -3.955 3.394 1.00 96.44 249 TYR A N 1
ATOM 1990 C CA . TYR A 1 249 ? -4.399 -4.527 4.447 1.00 96.44 249 TYR A CA 1
ATOM 1991 C C . TYR A 1 249 ? -3.587 -4.484 5.744 1.00 96.44 249 TYR A C 1
ATOM 1993 O O . TYR A 1 249 ? -2.714 -5.330 5.906 1.00 96.44 249 TYR A O 1
ATOM 2001 N N . PRO A 1 250 ? -3.813 -3.497 6.633 1.00 97.31 250 PRO A N 1
ATOM 2002 C CA . PRO A 1 250 ? -3.120 -3.440 7.919 1.00 97.31 250 PRO A CA 1
ATOM 2003 C C . PRO A 1 250 ? -3.399 -4.698 8.724 1.00 97.31 250 PRO A C 1
ATOM 2005 O O . PRO A 1 250 ? -4.548 -5.121 8.745 1.00 97.31 250 PRO A O 1
ATOM 2008 N N . ASP A 1 251 ? -2.396 -5.253 9.389 1.00 97.56 251 ASP A N 1
ATOM 2009 C CA . ASP A 1 251 ? -2.484 -6.533 10.099 1.00 97.56 251 ASP A CA 1
ATOM 2010 C C . ASP A 1 251 ? -3.607 -6.640 11.140 1.00 97.56 251 ASP A C 1
ATOM 2012 O O . ASP A 1 251 ? -4.258 -7.685 11.245 1.00 97.56 251 ASP A O 1
ATOM 2016 N N . PHE A 1 252 ? -3.840 -5.581 11.917 1.00 98.69 252 PHE A N 1
ATOM 2017 C CA . PHE A 1 252 ? -4.824 -5.584 12.999 1.00 98.69 252 PHE A CA 1
ATOM 2018 C C . PHE A 1 252 ? -5.692 -4.338 13.018 1.00 98.69 252 PHE A C 1
ATOM 2020 O O . PHE A 1 252 ? -5.248 -3.231 12.709 1.00 98.69 252 PHE A O 1
ATOM 2027 N N . ILE A 1 253 ? -6.928 -4.535 13.473 1.00 98.75 253 ILE A N 1
ATOM 2028 C CA . ILE A 1 253 ? -7.866 -3.471 13.817 1.00 98.75 253 ILE A CA 1
ATOM 2029 C C . ILE A 1 253 ? -8.188 -3.607 15.304 1.00 98.75 253 ILE A C 1
ATOM 2031 O O . ILE A 1 253 ? -8.655 -4.658 15.742 1.00 98.75 253 ILE A O 1
ATOM 2035 N N . VAL A 1 254 ? -7.954 -2.553 16.083 1.00 98.81 254 VAL A N 1
ATOM 2036 C CA . VAL A 1 254 ? -8.128 -2.551 17.542 1.00 98.81 254 VAL A CA 1
ATOM 2037 C C . VAL A 1 254 ? -9.119 -1.466 17.949 1.00 98.81 254 VAL A C 1
ATOM 2039 O O . VAL A 1 254 ? -8.994 -0.315 17.532 1.00 98.81 254 VAL A O 1
ATOM 2042 N N . LYS A 1 255 ? -10.103 -1.828 18.776 1.00 98.62 255 LYS A N 1
ATOM 2043 C CA . LYS A 1 255 ? -11.049 -0.897 19.399 1.00 98.62 255 LYS A CA 1
ATOM 2044 C C . LYS A 1 255 ? -10.566 -0.537 20.802 1.00 98.62 255 LYS A C 1
ATOM 2046 O O . LYS A 1 255 ? -10.444 -1.413 21.659 1.00 98.62 255 LYS A O 1
ATOM 2051 N N . MET A 1 256 ? -10.358 0.754 21.040 1.00 98.38 256 MET A N 1
ATOM 2052 C CA . MET A 1 256 ? -9.983 1.307 22.343 1.00 98.38 256 MET A CA 1
ATOM 2053 C C . MET A 1 256 ? -11.223 1.725 23.150 1.00 98.38 256 MET A C 1
ATOM 2055 O O . MET A 1 256 ? -12.277 2.025 22.576 1.00 98.38 256 MET A O 1
ATOM 2059 N N . LYS A 1 257 ? -11.099 1.768 24.483 1.00 97.62 257 LYS A N 1
ATOM 2060 C CA . LYS A 1 257 ? -12.171 2.167 25.414 1.00 97.62 257 LYS A CA 1
ATOM 2061 C C . LYS A 1 257 ? -12.577 3.631 25.265 1.00 97.62 257 LYS A C 1
ATOM 2063 O O . LYS A 1 257 ? -13.770 3.917 25.303 1.00 97.62 257 LYS A O 1
ATOM 2068 N N . ASN A 1 258 ? -11.630 4.513 24.947 1.00 96.06 258 ASN A N 1
ATOM 2069 C CA . ASN A 1 258 ? -11.903 5.920 24.634 1.00 96.06 258 ASN A CA 1
ATOM 2070 C C . ASN A 1 258 ? -12.651 6.134 23.303 1.00 96.06 258 ASN A C 1
ATOM 2072 O O . ASN A 1 258 ? -12.878 7.266 22.880 1.00 96.06 258 ASN A O 1
ATOM 2076 N N . GLY A 1 259 ? -13.000 5.053 22.604 1.00 96.94 259 GLY A N 1
ATOM 2077 C CA . GLY A 1 259 ? -13.747 5.085 21.360 1.00 96.94 259 GLY A CA 1
ATOM 2078 C C . GLY A 1 259 ? -12.883 5.027 20.101 1.00 96.94 259 GLY A C 1
ATOM 2079 O O . GLY A 1 259 ? -13.433 4.701 19.045 1.00 96.94 259 GLY A O 1
ATOM 2080 N N . MET A 1 260 ? -11.572 5.266 20.197 1.00 98.00 260 MET A N 1
ATOM 2081 C CA . MET A 1 260 ? -10.671 5.281 19.043 1.00 98.00 260 MET A CA 1
ATOM 2082 C C . MET A 1 260 ? -10.527 3.900 18.392 1.00 98.00 260 MET A C 1
ATOM 2084 O O . MET A 1 260 ? -10.597 2.862 19.055 1.00 98.00 260 MET A O 1
ATOM 2088 N N . ILE A 1 261 ? -10.286 3.900 17.081 1.00 98.56 261 ILE A N 1
ATOM 2089 C CA . ILE A 1 261 ? -9.929 2.714 16.301 1.00 98.56 261 ILE A CA 1
ATOM 2090 C C . ILE A 1 261 ? -8.478 2.829 15.853 1.00 98.56 261 ILE A C 1
ATOM 2092 O O . ILE A 1 261 ? -8.074 3.819 15.240 1.00 98.56 261 ILE A O 1
ATOM 2096 N N . VAL A 1 262 ? -7.694 1.799 16.140 1.00 98.69 262 VAL A N 1
ATOM 2097 C CA . VAL A 1 262 ? -6.272 1.751 15.821 1.00 98.69 262 VAL A CA 1
ATOM 2098 C C . VAL A 1 262 ? -6.030 0.686 14.761 1.00 98.69 262 VAL A C 1
ATOM 2100 O O . VAL A 1 262 ? -6.386 -0.476 14.948 1.00 98.69 262 VAL A O 1
ATOM 2103 N N . LEU A 1 263 ? -5.412 1.089 13.653 1.00 98.75 263 LEU A N 1
ATOM 2104 C CA . LEU A 1 263 ? -4.852 0.177 12.663 1.00 98.75 263 LEU A CA 1
ATOM 2105 C C . LEU A 1 263 ? -3.381 -0.064 12.988 1.00 98.75 263 LEU A C 1
ATOM 2107 O O . LEU A 1 263 ? -2.621 0.890 13.178 1.00 98.75 263 LEU A O 1
ATOM 2111 N N . ILE A 1 264 ? -2.989 -1.332 13.043 1.00 98.62 264 ILE A N 1
ATOM 2112 C CA . ILE A 1 264 ? -1.610 -1.743 13.307 1.00 98.62 264 ILE A CA 1
ATOM 2113 C C . ILE A 1 264 ? -1.126 -2.546 12.109 1.00 98.62 264 ILE A C 1
ATOM 2115 O O . ILE A 1 264 ? -1.749 -3.533 11.737 1.00 98.62 264 ILE A O 1
ATOM 2119 N N . GLU A 1 265 ? -0.011 -2.119 11.534 1.00 97.31 265 GLU A N 1
ATOM 2120 C CA . GLU A 1 265 ? 0.769 -2.868 10.557 1.00 97.31 265 GLU A CA 1
ATOM 2121 C C . GLU A 1 265 ? 2.057 -3.347 11.217 1.00 97.31 265 GLU A C 1
ATOM 2123 O O . GLU A 1 265 ? 2.804 -2.541 11.767 1.00 97.31 265 GLU A O 1
ATOM 2128 N N . THR A 1 266 ? 2.352 -4.633 11.136 1.00 94.50 266 THR A N 1
ATOM 2129 C CA . THR A 1 266 ? 3.582 -5.226 11.651 1.00 94.50 266 THR A CA 1
ATOM 2130 C C . THR A 1 266 ? 4.608 -5.408 10.536 1.00 94.50 266 THR A C 1
ATOM 2132 O O . THR A 1 266 ? 4.290 -5.626 9.364 1.00 94.50 266 THR A O 1
ATOM 2135 N N . LYS A 1 267 ? 5.881 -5.262 10.894 1.00 89.38 267 LYS A N 1
ATOM 2136 C CA . LYS A 1 267 ? 7.024 -5.466 10.011 1.00 89.38 267 LYS A CA 1
ATOM 2137 C C . LYS A 1 267 ? 8.062 -6.318 10.724 1.00 89.38 267 LYS A C 1
ATOM 2139 O O . LYS A 1 267 ? 8.616 -5.897 11.737 1.00 89.38 267 LYS A O 1
ATOM 2144 N N . GLY A 1 268 ? 8.292 -7.512 10.182 1.00 77.69 268 GLY A N 1
ATOM 2145 C CA . GLY A 1 268 ? 9.476 -8.305 10.510 1.00 77.69 268 GLY A CA 1
ATOM 2146 C C . GLY A 1 268 ? 10.728 -7.730 9.842 1.00 77.69 268 GLY A C 1
ATOM 2147 O O . GLY A 1 268 ? 10.671 -6.679 9.200 1.00 77.69 268 GLY A O 1
ATOM 2148 N N . ASP A 1 269 ? 11.838 -8.457 9.934 1.00 64.88 269 ASP A N 1
ATOM 2149 C CA . ASP A 1 269 ? 13.175 -8.026 9.486 1.00 64.88 269 ASP A CA 1
ATOM 2150 C C . ASP A 1 269 ? 13.381 -8.001 7.947 1.00 64.88 269 ASP A C 1
ATOM 2152 O O . ASP A 1 269 ? 14.499 -8.148 7.442 1.00 64.88 269 ASP A O 1
ATOM 2156 N N . ASP A 1 270 ? 12.316 -7.821 7.161 1.00 56.78 270 ASP A N 1
ATOM 2157 C CA . ASP A 1 270 ? 12.407 -7.795 5.699 1.00 56.78 270 ASP A CA 1
ATOM 2158 C C . ASP A 1 270 ? 13.154 -6.544 5.199 1.00 56.78 270 ASP A C 1
ATOM 2160 O O . ASP A 1 270 ? 12.810 -5.401 5.506 1.00 56.78 270 ASP A O 1
ATOM 2164 N N . ARG A 1 271 ? 14.178 -6.773 4.364 1.00 52.59 271 ARG A N 1
ATOM 2165 C CA . ARG A 1 271 ? 15.161 -5.757 3.934 1.00 52.59 271 ARG A CA 1
ATOM 2166 C C . ARG A 1 271 ? 14.631 -4.697 2.956 1.00 52.59 271 ARG A C 1
ATOM 2168 O O . ARG A 1 271 ? 15.312 -3.694 2.744 1.00 52.59 271 ARG A O 1
ATOM 2175 N N . ASP A 1 272 ? 13.459 -4.878 2.340 1.00 59.62 272 ASP A N 1
ATOM 2176 C CA . ASP A 1 272 ? 12.902 -3.891 1.397 1.00 59.62 272 ASP A CA 1
ATOM 2177 C C . ASP A 1 272 ? 12.024 -2.848 2.111 1.00 59.62 272 ASP A C 1
ATOM 2179 O O . ASP A 1 272 ? 10.806 -2.975 2.253 1.00 59.62 272 ASP A O 1
ATOM 2183 N N . GLY A 1 273 ? 12.666 -1.770 2.565 1.00 65.31 273 GLY A N 1
ATOM 2184 C CA . GLY A 1 273 ? 12.001 -0.660 3.247 1.00 65.31 273 GLY A CA 1
ATOM 2185 C C . GLY A 1 273 ? 11.182 0.266 2.337 1.00 65.31 273 GLY A C 1
ATOM 2186 O O . GLY A 1 273 ? 10.499 1.155 2.850 1.00 65.31 273 GLY A O 1
ATOM 2187 N N . SER A 1 274 ? 11.239 0.118 1.006 1.00 70.56 274 SER A N 1
ATOM 2188 C CA . SER A 1 274 ? 10.588 1.058 0.079 1.00 70.56 274 SER A CA 1
ATOM 2189 C C . SER A 1 274 ? 9.058 0.932 0.086 1.00 70.56 274 SER A C 1
ATOM 2191 O O . SER A 1 274 ? 8.356 1.943 0.191 1.00 70.56 274 SER A O 1
ATOM 2193 N N . ASP A 1 275 ? 8.540 -0.298 0.073 1.00 83.12 275 ASP A N 1
ATOM 2194 C CA . ASP A 1 275 ? 7.109 -0.599 0.222 1.00 83.12 275 ASP A CA 1
ATOM 2195 C C . ASP A 1 275 ? 6.591 -0.151 1.599 1.00 83.12 275 ASP A C 1
ATOM 2197 O O . ASP A 1 275 ? 5.558 0.513 1.708 1.00 83.12 275 ASP A O 1
ATOM 2201 N N . SER A 1 276 ? 7.370 -0.409 2.652 1.00 88.12 276 SER A N 1
ATOM 2202 C CA . SER A 1 276 ? 7.035 -0.001 4.020 1.00 88.12 276 SER A CA 1
ATOM 2203 C C . SER A 1 276 ? 6.919 1.519 4.167 1.00 88.12 276 SER A C 1
ATOM 2205 O O . SER A 1 276 ? 5.952 2.001 4.753 1.00 88.12 276 SER A O 1
ATOM 2207 N N . LYS A 1 277 ? 7.819 2.304 3.556 1.00 91.56 277 LYS A N 1
ATOM 2208 C CA . LYS A 1 277 ? 7.714 3.777 3.544 1.00 91.56 277 LYS A CA 1
ATOM 2209 C C . LYS A 1 277 ? 6.422 4.252 2.880 1.00 91.56 277 LYS A C 1
ATOM 2211 O O . LYS A 1 277 ? 5.736 5.123 3.414 1.00 91.56 277 LYS A O 1
ATOM 2216 N N . LYS A 1 278 ? 6.066 3.670 1.731 1.00 92.50 278 LYS A N 1
ATOM 2217 C CA . LYS A 1 278 ? 4.836 4.017 1.005 1.00 92.50 278 LYS A CA 1
ATOM 2218 C C . LYS A 1 278 ? 3.583 3.675 1.825 1.00 92.50 278 LYS A C 1
ATOM 2220 O O . LYS A 1 278 ? 2.678 4.503 1.919 1.00 92.50 278 LYS A O 1
ATOM 2225 N N . LYS A 1 279 ? 3.546 2.500 2.464 1.00 94.62 279 LYS A N 1
ATOM 2226 C CA . LYS A 1 279 ? 2.442 2.072 3.345 1.00 94.62 279 LYS A CA 1
ATOM 2227 C C . LYS A 1 279 ? 2.309 2.949 4.583 1.00 94.62 279 LYS A C 1
ATOM 2229 O O . LYS A 1 279 ? 1.200 3.351 4.922 1.00 94.62 279 LYS A O 1
ATOM 2234 N N . LEU A 1 280 ? 3.428 3.295 5.223 1.00 95.06 280 LEU A N 1
ATOM 2235 C CA . LEU A 1 280 ? 3.440 4.211 6.362 1.00 95.06 280 LEU A CA 1
ATOM 2236 C C . LEU A 1 280 ? 2.881 5.579 5.966 1.00 95.06 280 LEU A C 1
ATOM 2238 O O . LEU A 1 280 ? 1.963 6.068 6.624 1.00 95.06 280 LEU A O 1
ATOM 2242 N N . LYS A 1 281 ? 3.353 6.145 4.846 1.00 96.19 281 LYS A N 1
ATOM 2243 C CA . LYS A 1 281 ? 2.833 7.405 4.298 1.00 96.19 281 LYS A CA 1
ATOM 2244 C C . LYS A 1 281 ? 1.321 7.337 4.066 1.00 96.19 281 LYS A C 1
ATOM 2246 O O . LYS A 1 281 ? 0.605 8.236 4.501 1.00 96.19 281 LYS A O 1
ATOM 2251 N N . LEU A 1 282 ? 0.821 6.274 3.428 1.00 97.88 282 LEU A N 1
ATOM 2252 C CA . LEU A 1 282 ? -0.618 6.104 3.205 1.00 97.88 282 LEU A CA 1
ATOM 2253 C C . LEU A 1 282 ? -1.397 6.027 4.525 1.00 97.88 282 LEU A C 1
ATOM 2255 O O . LEU A 1 282 ? -2.407 6.710 4.674 1.00 97.88 282 LEU A O 1
ATOM 2259 N N . GLY A 1 283 ? -0.912 5.248 5.494 1.00 97.81 283 GLY A N 1
ATOM 2260 C CA . GLY A 1 283 ? -1.526 5.117 6.814 1.00 97.81 283 GLY A CA 1
ATOM 2261 C C . GLY A 1 283 ? -1.602 6.436 7.584 1.00 97.81 283 GLY A C 1
ATOM 2262 O O . GLY A 1 283 ? -2.626 6.728 8.202 1.00 97.81 283 GLY A O 1
ATOM 2263 N N . LYS A 1 284 ? -0.566 7.281 7.500 1.00 97.50 284 LYS A N 1
ATOM 2264 C CA . LYS A 1 284 ? -0.576 8.628 8.097 1.00 97.50 284 LYS A CA 1
ATOM 2265 C C . LYS A 1 284 ? -1.558 9.568 7.403 1.00 97.50 284 LYS A C 1
ATOM 2267 O O . LYS A 1 284 ? -2.315 10.255 8.084 1.00 97.50 284 LYS A O 1
ATOM 2272 N N . ILE A 1 285 ? -1.608 9.556 6.069 1.00 98.06 285 ILE A N 1
ATOM 2273 C CA . ILE A 1 285 ? -2.594 10.351 5.320 1.00 98.06 285 ILE A CA 1
ATOM 2274 C C . ILE A 1 285 ? -4.015 9.900 5.670 1.00 98.06 285 ILE A C 1
ATOM 2276 O O . ILE A 1 285 ? -4.889 10.734 5.902 1.00 98.06 285 ILE A O 1
ATOM 2280 N N . TRP A 1 286 ? -4.245 8.588 5.756 1.00 98.44 286 TRP A N 1
ATOM 2281 C CA . TRP A 1 286 ? -5.524 8.034 6.181 1.00 98.44 286 TRP A CA 1
ATOM 2282 C C . TRP A 1 286 ? -5.903 8.482 7.580 1.00 98.44 286 TRP A C 1
ATOM 2284 O O . TRP A 1 286 ? -6.993 9.007 7.744 1.00 98.44 286 TRP A O 1
ATOM 2294 N N . GLN A 1 287 ? -5.004 8.362 8.558 1.00 97.94 287 GLN A N 1
ATOM 2295 C CA . GLN A 1 287 ? -5.241 8.841 9.918 1.00 97.94 287 GLN A CA 1
ATOM 2296 C C . GLN A 1 287 ? -5.699 10.310 9.923 1.00 97.94 287 GLN A C 1
ATOM 2298 O O . GLN A 1 287 ? -6.706 10.640 10.550 1.00 97.94 287 GLN A O 1
ATOM 2303 N N . ALA A 1 288 ? -4.985 11.175 9.198 1.00 97.62 288 ALA A N 1
ATOM 2304 C CA . ALA A 1 288 ? -5.296 12.597 9.128 1.00 97.62 288 ALA A CA 1
ATOM 2305 C C . ALA A 1 288 ? -6.670 12.863 8.487 1.00 97.62 288 ALA A C 1
ATOM 2307 O O . ALA A 1 288 ? -7.459 13.648 9.011 1.00 97.62 288 ALA A O 1
ATOM 2308 N N . LYS A 1 289 ? -6.983 12.192 7.369 1.00 97.94 289 LYS A N 1
ATOM 2309 C CA . LYS A 1 289 ? -8.220 12.421 6.599 1.00 97.94 289 LYS A CA 1
ATOM 2310 C C . LYS A 1 289 ? -9.445 11.691 7.162 1.00 97.94 289 LYS A C 1
ATOM 2312 O O . LYS A 1 289 ? -10.554 12.175 6.989 1.00 97.94 289 LYS A O 1
ATOM 2317 N N . ALA A 1 290 ? -9.258 10.562 7.840 1.00 97.12 290 ALA A N 1
ATOM 2318 C CA . ALA A 1 290 ? -10.309 9.807 8.527 1.00 97.12 290 ALA A CA 1
ATOM 2319 C C . ALA A 1 290 ? -10.796 10.508 9.809 1.00 97.12 290 ALA A C 1
ATOM 2321 O O . ALA A 1 290 ? -11.909 10.260 10.274 1.00 97.12 290 ALA A O 1
ATOM 2322 N N . GLY A 1 291 ? -9.955 11.372 10.387 1.00 96.25 291 GLY A N 1
ATOM 2323 C CA . GLY A 1 291 ? -10.210 12.092 11.629 1.00 96.25 291 GLY A CA 1
ATOM 2324 C C . GLY A 1 291 ? -9.341 11.569 12.768 1.00 96.25 291 GLY A C 1
ATOM 2325 O O . GLY A 1 291 ? -9.632 10.538 13.376 1.00 96.25 291 GLY A O 1
ATOM 2326 N N . GLU A 1 292 ? -8.300 12.327 13.107 1.00 92.75 292 GLU A N 1
ATOM 2327 C CA . GLU A 1 292 ? -7.284 11.943 14.096 1.00 92.75 292 GLU A CA 1
ATOM 2328 C C . GLU A 1 292 ? -7.809 11.701 15.515 1.00 92.75 292 GLU A C 1
ATOM 2330 O O . GLU A 1 292 ? -7.202 10.965 16.293 1.00 92.75 292 GLU A O 1
ATOM 2335 N N . SER A 1 293 ? -8.935 12.320 15.870 1.00 93.88 293 SER A N 1
ATOM 2336 C CA . SER A 1 293 ? -9.598 12.101 17.158 1.00 93.88 293 SER A CA 1
ATOM 2337 C C . SER A 1 293 ? -10.302 10.745 17.245 1.00 93.88 293 SER A C 1
ATOM 2339 O O . SER A 1 293 ? -10.653 10.315 18.339 1.00 93.88 293 SER A O 1
ATOM 2341 N N . LYS A 1 294 ? -10.508 10.062 16.111 1.00 96.62 294 LYS A N 1
ATOM 2342 C CA . LYS A 1 294 ? -11.224 8.781 16.021 1.00 96.62 294 LYS A CA 1
ATOM 2343 C C . LYS A 1 294 ? -10.341 7.633 15.547 1.00 96.62 294 LYS A C 1
ATOM 2345 O O . LYS A 1 294 ? -10.575 6.499 15.955 1.00 96.62 294 LYS A O 1
ATOM 2350 N N . TYR A 1 295 ? -9.343 7.910 14.712 1.00 98.31 295 TYR A N 1
ATOM 2351 C CA . TYR A 1 295 ? -8.532 6.883 14.063 1.00 98.31 295 TYR A CA 1
ATOM 2352 C C . TYR A 1 295 ? -7.041 7.120 14.275 1.00 98.31 295 TYR A C 1
ATOM 2354 O O . TYR A 1 295 ? -6.578 8.260 14.250 1.00 98.31 295 TYR A O 1
ATOM 2362 N N . ARG A 1 296 ? -6.274 6.040 14.450 1.00 98.19 296 ARG A N 1
ATOM 2363 C CA . ARG A 1 296 ? -4.802 6.062 14.474 1.00 98.19 296 ARG A CA 1
ATOM 2364 C C . ARG A 1 296 ? -4.221 4.947 13.624 1.00 98.19 296 ARG A C 1
ATOM 2366 O O . ARG A 1 296 ? -4.806 3.873 13.521 1.00 98.19 296 ARG A O 1
ATOM 2373 N N . TYR A 1 297 ? -3.052 5.210 13.051 1.00 98.38 297 TYR A N 1
ATOM 2374 C CA . TYR A 1 297 ? -2.280 4.230 12.298 1.00 98.38 297 TYR A CA 1
ATOM 2375 C C . TYR A 1 297 ? -0.865 4.105 12.868 1.00 98.38 297 TYR A C 1
ATOM 2377 O O . TYR A 1 297 ? -0.117 5.093 12.947 1.00 98.38 297 TYR A O 1
ATOM 2385 N N . PHE A 1 298 ? -0.480 2.873 13.195 1.00 98.00 298 PHE A N 1
ATOM 2386 C CA . PHE A 1 298 ? 0.867 2.525 13.625 1.00 98.00 298 PHE A CA 1
ATOM 2387 C C . PHE A 1 298 ? 1.474 1.468 12.712 1.00 98.00 298 PHE A C 1
ATOM 2389 O O . PHE A 1 298 ? 0.838 0.475 12.376 1.00 98.00 298 PHE A O 1
ATOM 2396 N N . MET A 1 299 ? 2.739 1.681 12.356 1.00 96.44 299 MET A N 1
ATOM 2397 C CA . MET A 1 299 ? 3.601 0.643 11.807 1.00 96.44 299 MET A CA 1
ATOM 2398 C C . MET A 1 299 ? 4.587 0.228 12.895 1.00 96.44 299 MET A C 1
ATOM 2400 O O . MET A 1 299 ? 5.227 1.096 13.494 1.00 96.44 299 MET A O 1
ATOM 2404 N N . VAL A 1 300 ? 4.680 -1.069 13.160 1.00 95.25 300 VAL A N 1
ATOM 2405 C CA . VAL A 1 300 ? 5.407 -1.641 14.293 1.00 95.25 300 VAL A CA 1
ATOM 2406 C C . VAL A 1 300 ? 6.493 -2.572 13.787 1.00 95.25 300 VAL A C 1
ATOM 2408 O O . VAL A 1 300 ? 6.201 -3.526 13.070 1.00 95.25 300 VAL A O 1
ATOM 2411 N N . TYR A 1 301 ? 7.728 -2.299 14.188 1.00 91.44 301 TYR A N 1
ATOM 2412 C CA . TYR A 1 301 ? 8.899 -3.101 13.849 1.00 91.44 301 TYR A CA 1
ATOM 2413 C C . TYR A 1 301 ? 9.376 -3.917 15.047 1.00 91.44 301 TYR A C 1
ATOM 2415 O O . TYR A 1 301 ? 9.190 -3.512 16.200 1.00 91.44 301 TYR A O 1
ATOM 2423 N N . GLU A 1 302 ? 10.011 -5.053 14.761 1.00 83.25 302 GLU A N 1
ATOM 2424 C CA . GLU A 1 302 ? 10.705 -5.850 15.776 1.00 83.25 302 GLU A CA 1
ATOM 2425 C C . GLU A 1 302 ? 11.979 -5.145 16.263 1.00 83.25 302 GLU A C 1
ATOM 2427 O O . GLU A 1 302 ? 12.213 -5.070 17.469 1.00 83.25 302 GLU A O 1
ATOM 2432 N N . SER A 1 303 ? 12.755 -4.569 15.338 1.00 75.62 303 SER A N 1
ATOM 2433 C CA . SER A 1 303 ? 14.046 -3.937 15.625 1.00 75.62 303 SER A CA 1
ATOM 2434 C C . SER A 1 303 ? 14.251 -2.619 14.850 1.00 75.62 303 SER A C 1
ATOM 2436 O O . SER A 1 303 ? 13.783 -1.563 15.289 1.00 75.62 303 SER A O 1
ATOM 2438 N N . ASP A 1 304 ? 14.930 -2.671 13.702 1.00 73.69 304 ASP A N 1
ATOM 2439 C CA . ASP A 1 304 ? 15.261 -1.527 12.852 1.00 73.69 304 ASP A CA 1
ATOM 2440 C C . ASP A 1 304 ? 14.009 -0.966 12.187 1.00 73.69 304 ASP A C 1
ATOM 2442 O O . ASP A 1 304 ? 13.318 -1.642 11.425 1.00 73.69 304 ASP A O 1
ATOM 2446 N N . ARG A 1 305 ? 13.720 0.306 12.462 1.00 75.81 305 ARG A N 1
ATOM 2447 C CA . ARG A 1 305 ? 12.463 0.935 12.066 1.00 75.81 305 ARG A CA 1
ATOM 2448 C C . ARG A 1 305 ? 12.664 2.142 11.171 1.00 75.81 305 ARG A C 1
ATOM 2450 O O . ARG A 1 305 ? 13.662 2.855 11.242 1.00 75.81 305 ARG A O 1
ATOM 2457 N N . LEU A 1 306 ? 11.631 2.420 10.390 1.00 82.00 306 LEU A N 1
ATOM 2458 C CA . LEU A 1 306 ? 11.493 3.698 9.710 1.00 82.00 306 LEU A CA 1
ATOM 2459 C C . LEU A 1 306 ? 11.223 4.828 10.711 1.00 82.00 306 LEU A C 1
ATOM 2461 O O . LEU A 1 306 ? 10.660 4.616 11.788 1.00 82.00 306 LEU A O 1
ATOM 2465 N N . GLU A 1 307 ? 11.570 6.048 10.314 1.00 82.56 307 GLU A N 1
ATOM 2466 C CA . GLU A 1 307 ? 11.093 7.256 10.983 1.00 82.56 307 GLU A CA 1
ATOM 2467 C C . GLU A 1 307 ? 9.552 7.235 11.059 1.00 82.56 307 GLU A C 1
ATOM 2469 O O . GLU A 1 307 ? 8.889 6.730 10.156 1.00 82.56 307 GLU A O 1
ATOM 2474 N N . GLU A 1 308 ? 8.982 7.710 12.169 1.00 87.88 308 GLU A N 1
ATOM 2475 C CA . GLU A 1 308 ? 7.543 7.654 12.501 1.00 87.88 308 GLU A CA 1
ATOM 2476 C C . GLU A 1 308 ? 6.924 6.266 12.769 1.00 87.88 308 GLU A C 1
ATOM 2478 O O . GLU A 1 308 ? 5.770 6.200 13.218 1.00 87.88 308 GLU A O 1
ATOM 2483 N N . ALA A 1 309 ? 7.661 5.170 12.574 1.00 92.31 309 ALA A N 1
ATOM 2484 C CA . ALA A 1 309 ? 7.254 3.849 13.049 1.00 92.31 309 ALA A CA 1
ATOM 2485 C C . ALA A 1 309 ? 7.502 3.698 14.565 1.00 92.31 309 ALA A C 1
ATOM 2487 O O . ALA A 1 309 ? 8.059 4.586 15.219 1.00 92.31 309 ALA A O 1
ATOM 2488 N N . ARG A 1 310 ? 7.031 2.597 15.154 1.00 94.25 310 ARG A N 1
ATOM 2489 C CA . ARG A 1 310 ? 7.146 2.304 16.591 1.00 94.25 310 ARG A CA 1
ATOM 2490 C C . ARG A 1 310 ? 7.769 0.935 16.822 1.00 94.25 310 ARG A C 1
ATOM 2492 O O . ARG A 1 310 ? 7.690 0.062 15.963 1.00 94.25 310 ARG A O 1
ATOM 2499 N N . THR A 1 311 ? 8.391 0.754 17.980 1.00 93.69 311 THR A N 1
ATOM 2500 C CA . THR A 1 311 ? 8.657 -0.596 18.498 1.00 93.69 311 THR A CA 1
ATOM 2501 C C . THR A 1 311 ? 7.402 -1.134 19.182 1.00 93.69 311 THR A C 1
ATOM 2503 O O . THR A 1 311 ? 6.462 -0.384 19.461 1.00 93.69 311 THR A O 1
ATOM 2506 N N . VAL A 1 312 ? 7.387 -2.431 19.497 1.00 94.88 312 VAL A N 1
ATOM 2507 C CA . VAL A 1 312 ? 6.298 -3.032 20.287 1.00 94.88 312 VAL A CA 1
ATOM 2508 C C . VAL A 1 312 ? 6.146 -2.326 21.639 1.00 94.88 312 VAL A C 1
ATOM 2510 O O . VAL A 1 312 ? 5.034 -1.975 22.021 1.00 94.88 312 VAL A O 1
ATOM 2513 N N . ALA A 1 313 ? 7.259 -2.047 22.326 1.00 94.69 313 ALA A N 1
ATOM 2514 C CA . ALA A 1 313 ? 7.251 -1.401 23.637 1.00 94.69 313 ALA A CA 1
ATOM 2515 C C . ALA A 1 313 ? 6.630 0.003 23.597 1.00 94.69 313 ALA A C 1
ATOM 2517 O O . ALA A 1 313 ? 5.773 0.319 24.415 1.00 94.69 313 ALA A O 1
ATOM 2518 N N . GLU A 1 314 ? 7.005 0.829 22.619 1.00 95.75 314 GLU A N 1
ATOM 2519 C CA . GLU A 1 314 ? 6.424 2.166 22.474 1.00 95.75 314 GLU A CA 1
ATOM 2520 C C . GLU A 1 314 ? 4.951 2.131 22.066 1.00 95.75 314 GLU A C 1
ATOM 2522 O O . GLU A 1 314 ? 4.177 2.977 22.505 1.00 95.75 314 GLU A O 1
ATOM 2527 N N . LEU A 1 315 ? 4.544 1.174 21.220 1.00 97.06 315 LEU A N 1
ATOM 2528 C CA . LEU A 1 315 ? 3.130 1.007 20.893 1.00 97.06 315 LEU A CA 1
ATOM 2529 C C . LEU A 1 315 ? 2.331 0.712 22.168 1.00 97.06 315 LEU A C 1
ATOM 2531 O O . LEU A 1 315 ? 1.321 1.363 22.417 1.00 97.06 315 LEU A O 1
ATOM 2535 N N . VAL A 1 316 ? 2.785 -0.252 22.970 1.00 97.69 316 VAL A N 1
ATOM 2536 C CA . VAL A 1 316 ? 2.138 -0.633 24.233 1.00 97.69 316 VAL A CA 1
ATOM 2537 C C . VAL A 1 316 ? 2.078 0.555 25.193 1.00 97.69 316 VAL A C 1
ATOM 2539 O O . VAL A 1 316 ? 1.024 0.813 25.774 1.00 97.69 316 VAL A O 1
ATOM 2542 N N . ASP A 1 317 ? 3.172 1.310 25.307 1.00 97.19 317 ASP A N 1
ATOM 2543 C CA . ASP A 1 317 ? 3.255 2.514 26.135 1.00 97.19 317 ASP A CA 1
ATOM 2544 C C . ASP A 1 317 ? 2.231 3.580 25.727 1.00 97.19 317 ASP A C 1
ATOM 2546 O O . ASP A 1 317 ? 1.542 4.127 26.578 1.00 97.19 317 ASP A O 1
ATOM 2550 N N . ILE A 1 318 ? 2.047 3.810 24.426 1.00 96.81 318 ILE A N 1
ATOM 2551 C CA . ILE A 1 318 ? 1.040 4.747 23.913 1.00 96.81 318 ILE A CA 1
ATOM 2552 C C . ILE A 1 318 ? -0.380 4.223 24.160 1.00 96.81 318 ILE A C 1
ATOM 2554 O O . ILE A 1 318 ? -1.260 4.962 24.603 1.00 96.81 318 ILE A O 1
ATOM 2558 N N . LEU A 1 319 ? -0.637 2.952 23.834 1.00 98.00 319 LEU A N 1
ATOM 2559 C CA . LEU A 1 319 ? -1.990 2.399 23.859 1.00 98.00 319 LEU A CA 1
ATOM 2560 C C . LEU A 1 319 ? -2.524 2.219 25.280 1.00 98.00 319 LEU A C 1
ATOM 2562 O O . LEU A 1 319 ? -3.735 2.340 25.472 1.00 98.00 319 LEU A O 1
ATOM 2566 N N . LYS A 1 320 ? -1.672 1.955 26.281 1.00 96.94 320 LYS A N 1
ATOM 2567 C CA . LYS A 1 320 ? -2.113 1.757 27.676 1.00 96.94 320 LYS A CA 1
ATOM 2568 C C . LYS A 1 320 ? -2.831 2.991 28.248 1.00 96.94 320 LYS A C 1
ATOM 2570 O O . LYS A 1 320 ? -3.712 2.839 29.096 1.00 96.94 320 LYS A O 1
ATOM 2575 N N . ASP A 1 321 ? -2.494 4.180 27.744 1.00 92.88 321 ASP A N 1
ATOM 2576 C CA . ASP A 1 321 ? -3.002 5.471 28.219 1.00 92.88 321 ASP A CA 1
ATOM 2577 C C . ASP A 1 321 ? -4.192 5.996 27.388 1.00 92.88 321 ASP A C 1
ATOM 2579 O O . ASP A 1 321 ? -4.825 6.984 27.755 1.00 92.88 321 ASP A O 1
ATOM 2583 N N . MET A 1 322 ? -4.575 5.301 26.308 1.00 91.88 322 MET A N 1
ATOM 2584 C CA . MET A 1 322 ? -5.771 5.595 25.500 1.00 91.88 322 MET A CA 1
ATOM 2585 C C . MET A 1 322 ? -7.055 5.025 26.138 1.00 91.88 322 MET A C 1
ATOM 2587 O O . MET A 1 322 ? -7.726 4.169 25.554 1.00 91.88 322 MET A O 1
ATOM 2591 N N . LYS A 1 323 ? -7.366 5.458 27.363 1.00 80.56 323 LYS A N 1
ATOM 2592 C CA . LYS A 1 323 ? -8.499 4.966 28.169 1.00 80.56 323 LYS A CA 1
ATOM 2593 C C . LYS A 1 323 ? -9.787 5.738 27.946 1.00 80.56 323 LYS A C 1
ATOM 2595 O O . LYS A 1 323 ? -9.725 6.984 27.891 1.00 80.56 323 LYS A O 1
#

Foldseek 3Di:
DVLCVVVQQPDFAWAKWFWDDADPVGDTDTDGDDLLVLCVVPQLLPDDLDFDPDDDPVLLVVLQVVPDDPPDPDPPPPCPPVVNLVVVLVVLVPDDLLRLLLVLLLLLLVLLVDQRPDDSVSSSSSSSVNRSVDDPVSSSVCSVVSSSVSSRSSVVSNVSSLVSQQVSLVVCVVVVSMAIGGDDGADPDDDAPDWDADAPQAPDRTAHDDDPQLCVLVNLLSPAPQWNHKGQADDPPHGDWHHGNHIDTQGMWTATPLQAIEGEHEDEPDPPCPVVVVVVVSQVVSCVRVDVSHYHYEYEYCDDDDPRHYHSVVVSVVSNPND

Secondary structure (DSSP, 8-state):
-GGGHHHHHT--EEEEEEEPPP-SSS---EEE--HHHHTTT--GGGS---------HHHHHHHHHHHS-TT----------HHHHHHHHHHHHTS-HHHHHHHHHHHHHHHH--BTTB-HHHHHHHHHHHHTTS-HHHHHHHHHTHHHHHHHHHHHHHHHHHHHHHHHHHHHHHTTSEEEEEEE---SS---SSEE---TTBSSSSEEP--HHHHHHHHHHHT-TTEEEEEE---TTTS--B-SSS-B--SEEEEETTS-EEEEEEE-S-S-HHHHHHHHHHHHHHHHHH-TTTEEEEEEESSS--TT-EEHHHHHHHHHT--

Radius of gyration: 24.04 Å; chains: 1; bounding box: 54×44×70 Å